Protein AF-A0A7V4ATC1-F1 (afdb_monomer)

Nearest PDB structures (foldseek):
  2qhv-assembly1_A  TM=9.419E-01  e=7.988E-22  Thermus thermophilus HB8
  6jom-assembly1_A  TM=8.139E-01  e=4.862E-09  Mesomycoplasma hyopneumoniae J
  1x2g-assembly2_B  TM=6.535E-01  e=4.048E-09  Escherichia coli
  2c7i-assembly4_D  TM=6.680E-01  e=7.925E-09  Thermoplasma acidophilum DSM 1728
  4tvy-assembly1_A  TM=6.573E-01  e=5.168E-09  Escherichia coli K-12

Mean predicted aligned error: 3.81 Å

Sequence (184 aa):
MFPADFVEIIRPGRLSYPDGLTLQEELVRGVQSGLRPEALVLLEHDPVITLGRGWRPEHLLCDTGELAARGIELHESARGGDVTYHGPGQIVGYPVLDLNRRGRDLHAYIRMLEETLIQTVQALGIKAIRRSGMTGVWVPADGKGPSRKIAAIGVRVQRWVTSHGFALNLDVDLETFRLIVPCG

Foldseek 3Di:
DQDDDDAAEAEPEEDEPVVQVVVQVVQLVCVVVVNDGWYKYKYAYAKEKEAEPPEDPVFQQDDPVVCVVVVYYYYYDPWDFGIDITHPQKIWIWGFDQCVSVVLDPVVVQVVLQVVVQVVVVVVVQHWDDDPPDRAIWRDADPVGHIDGQKHFIWDADPRTITGTMIGHGPDDCVVSVSGDGDD

Secondary structure (DSSP, 8-state):
-------EEEEEEEE-HHHHHHHHHHHHHHHHTTSS--EEEEEEESSEEEE-TT--GGGB-S-HHHHHHTT-EEEE-SSSSSEEEE-TTEEEEEEE-BGGGGTT-HHHHHHHHHHHHHHHHHHTT---EEETTEEEEEEPPBTTBS-EEEEEEEEEEETTEEEEEEEEESS--GGGGGGB----

pLDDT: mean 93.6, std 7.69, range [50.97, 98.62]

Solvent-accessible surface area (backbone atoms only — not comparable to full-atom values): 10058 Å² total; per-residue (Å²): 130,86,80,91,66,87,58,48,80,44,70,84,46,71,36,52,64,69,58,52,48,51,54,47,54,53,50,40,53,27,38,77,70,67,78,38,75,33,33,35,37,43,32,28,30,51,43,29,39,36,35,15,72,62,45,56,76,89,31,51,70,61,56,73,66,61,31,53,77,70,64,33,46,79,43,83,37,86,24,42,48,30,43,50,79,45,23,60,47,25,49,33,35,33,49,31,41,63,29,74,86,58,78,66,44,68,66,61,49,53,52,48,53,39,49,54,51,34,53,54,40,39,76,73,74,38,73,51,43,76,49,90,99,39,79,33,30,25,32,66,60,53,102,89,43,72,64,44,79,42,26,49,53,31,45,31,72,56,98,47,30,29,35,52,31,38,39,3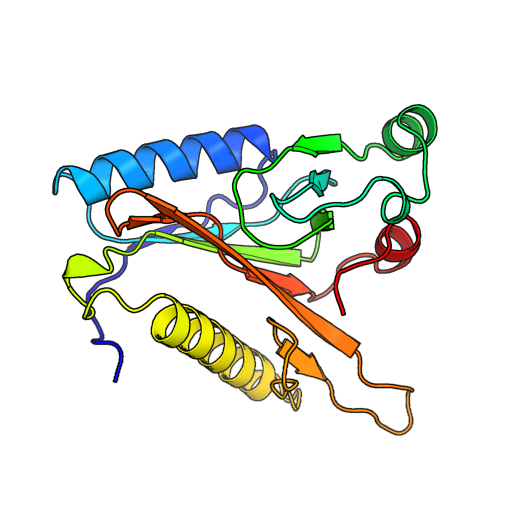8,61,76,65,42,74,65,72,64,56,70,43,39,55,56,73,120

Radius of gyration: 16.21 Å; Cα contacts (8 Å, |Δi|>4): 368; chains: 1; bounding box: 41×34×44 Å

Structure (mmCIF, N/CA/C/O backbone):
data_AF-A0A7V4ATC1-F1
#
_entry.id   AF-A0A7V4ATC1-F1
#
loop_
_atom_site.group_PDB
_atom_site.id
_atom_site.type_symbol
_atom_site.label_atom_id
_atom_site.label_alt_id
_atom_site.label_comp_id
_atom_site.label_asym_id
_atom_site.label_entity_id
_atom_site.label_seq_id
_atom_site.pdbx_PDB_ins_code
_atom_site.Cartn_x
_atom_site.Cartn_y
_atom_site.Cartn_z
_atom_site.occupancy
_atom_site.B_iso_or_equiv
_atom_site.auth_seq_id
_atom_site.auth_comp_id
_atom_site.auth_asym_id
_atom_site.auth_atom_id
_atom_site.pdbx_PDB_model_num
ATOM 1 N N . MET A 1 1 ? -16.417 -13.119 9.276 1.00 50.97 1 MET A N 1
ATOM 2 C CA . MET A 1 1 ? -16.857 -11.971 8.456 1.00 50.97 1 MET A CA 1
ATOM 3 C C . MET A 1 1 ? -16.272 -10.719 9.090 1.00 50.97 1 MET A C 1
ATOM 5 O O . MET A 1 1 ? -16.427 -10.564 10.294 1.00 50.97 1 MET A O 1
ATOM 9 N N . PHE A 1 2 ? -15.519 -9.908 8.341 1.00 56.91 2 PHE A N 1
ATOM 10 C CA . PHE A 1 2 ? -15.034 -8.608 8.824 1.00 56.91 2 PHE A CA 1
ATOM 11 C C . PHE A 1 2 ? -16.265 -7.685 8.943 1.00 56.91 2 PHE A C 1
ATOM 13 O O . PHE A 1 2 ? -16.994 -7.581 7.955 1.00 56.91 2 PHE A O 1
ATOM 20 N N . PRO A 1 3 ? -16.578 -7.107 10.117 1.00 59.47 3 PRO A N 1
ATOM 21 C CA . PRO A 1 3 ? -17.807 -6.336 10.297 1.00 59.47 3 PRO A CA 1
ATOM 22 C C . PRO A 1 3 ? -17.807 -5.078 9.418 1.00 59.47 3 PRO A C 1
ATOM 24 O O . PRO A 1 3 ? -16.786 -4.393 9.304 1.00 59.47 3 PRO A O 1
ATOM 27 N N . ALA A 1 4 ? -18.955 -4.803 8.791 1.00 58.19 4 ALA A N 1
ATOM 28 C CA . ALA A 1 4 ? -19.193 -3.605 7.994 1.00 58.19 4 ALA A CA 1
ATOM 29 C C . ALA A 1 4 ? -19.492 -2.429 8.933 1.00 58.19 4 ALA A C 1
ATOM 31 O O . ALA A 1 4 ? -20.642 -2.165 9.274 1.00 58.19 4 ALA A O 1
ATOM 32 N N . ASP A 1 5 ? -18.431 -1.767 9.379 1.00 71.38 5 ASP A N 1
ATOM 33 C CA . ASP A 1 5 ? -18.513 -0.512 10.119 1.00 71.38 5 ASP A CA 1
ATOM 34 C C . ASP A 1 5 ? -18.446 0.674 9.144 1.00 71.38 5 ASP A C 1
ATOM 36 O O . ASP A 1 5 ? -17.937 0.549 8.028 1.00 71.38 5 ASP A O 1
ATOM 40 N N . PHE A 1 6 ? -18.962 1.835 9.555 1.00 77.25 6 PHE A N 1
ATOM 41 C CA . PHE A 1 6 ? -18.799 3.072 8.792 1.00 77.25 6 PHE A CA 1
ATOM 42 C C . PHE A 1 6 ? -17.308 3.411 8.652 1.00 77.25 6 PHE A C 1
ATOM 44 O O . PHE A 1 6 ? -16.605 3.541 9.654 1.00 77.25 6 PHE A O 1
ATOM 51 N N . VAL A 1 7 ? -16.850 3.577 7.410 1.00 89.44 7 VAL A N 1
ATOM 52 C CA . VAL A 1 7 ? -15.486 3.988 7.062 1.00 89.44 7 VAL A CA 1
ATOM 53 C C . VAL A 1 7 ? -15.580 5.231 6.184 1.00 89.44 7 VAL A C 1
ATOM 55 O O . VAL A 1 7 ? -16.251 5.220 5.151 1.00 89.44 7 VAL A O 1
ATOM 58 N N . GLU A 1 8 ? -14.910 6.304 6.590 1.00 95.38 8 GLU A N 1
ATOM 59 C CA . GLU A 1 8 ? -14.814 7.531 5.804 1.00 95.38 8 GLU A CA 1
ATOM 60 C C . GLU A 1 8 ? -13.962 7.293 4.548 1.00 95.38 8 GLU A C 1
ATOM 62 O O . GLU A 1 8 ? -12.876 6.723 4.627 1.00 95.38 8 GLU A O 1
ATOM 67 N N . ILE A 1 9 ? -14.424 7.737 3.377 1.00 97.06 9 ILE A N 1
ATOM 68 C CA . ILE A 1 9 ? -13.647 7.636 2.134 1.00 97.06 9 ILE A CA 1
ATOM 69 C C . ILE A 1 9 ? -12.983 8.983 1.853 1.00 97.06 9 ILE A C 1
ATOM 71 O O . ILE A 1 9 ? -13.670 9.973 1.614 1.00 97.06 9 ILE A O 1
ATOM 75 N N . ILE A 1 10 ? -11.650 8.999 1.805 1.00 98.06 10 ILE A N 1
ATOM 76 C CA . ILE A 1 10 ? -10.844 10.200 1.551 1.00 98.06 10 ILE A CA 1
ATOM 77 C C . ILE A 1 10 ? -10.139 10.049 0.201 1.00 98.06 10 ILE A C 1
ATOM 79 O O . ILE A 1 10 ? -9.512 9.025 -0.066 1.00 98.06 10 ILE A O 1
ATOM 83 N N . ARG A 1 11 ? -10.242 11.063 -0.666 1.00 98.12 11 ARG A N 1
ATOM 84 C CA . ARG A 1 11 ? -9.689 11.044 -2.032 1.00 98.12 11 ARG A CA 1
ATOM 85 C C . ARG A 1 11 ? -8.896 12.322 -2.317 1.00 98.12 11 ARG A C 1
ATOM 87 O O . ARG A 1 11 ? -9.438 13.229 -2.944 1.00 98.12 11 ARG A O 1
ATOM 94 N N . PRO A 1 12 ? -7.642 12.429 -1.851 1.00 97.62 12 PRO A N 1
ATOM 95 C CA . PRO A 1 12 ? -6.847 13.643 -2.028 1.00 97.62 12 PRO A CA 1
ATOM 96 C C . PRO A 1 12 ? -6.318 13.819 -3.463 1.00 97.62 12 PRO A C 1
ATOM 98 O O . PRO A 1 12 ? -5.735 14.851 -3.771 1.00 97.62 12 PRO A O 1
ATOM 101 N N . GLY A 1 13 ? -6.517 12.836 -4.348 1.00 98.06 13 GLY A N 1
ATOM 102 C CA . GLY A 1 13 ? -5.954 12.845 -5.696 1.00 98.06 13 GLY A CA 1
ATOM 103 C C . GLY A 1 13 ? -4.526 12.312 -5.684 1.00 98.06 13 GLY A C 1
ATOM 104 O O . GLY A 1 13 ? -4.291 11.215 -5.178 1.00 98.06 13 GLY A O 1
ATOM 105 N N . ARG A 1 14 ? -3.586 13.073 -6.247 1.00 98.12 14 ARG A N 1
ATOM 106 C CA . ARG A 1 14 ? -2.164 12.717 -6.283 1.00 98.12 14 ARG A CA 1
ATOM 107 C C . ARG A 1 14 ? -1.402 13.443 -5.181 1.00 98.12 14 ARG A C 1
ATOM 109 O O . ARG A 1 14 ? -1.587 14.644 -5.018 1.00 98.12 14 ARG A O 1
ATOM 116 N N . LEU A 1 15 ? -0.552 12.718 -4.461 1.00 98.31 15 LEU A N 1
ATOM 117 C CA . LEU A 1 15 ? 0.300 13.261 -3.403 1.00 98.31 15 LEU A CA 1
ATOM 118 C C . LEU A 1 15 ? 1.742 12.778 -3.547 1.00 98.31 15 LEU A C 1
ATOM 120 O O . LEU A 1 15 ? 1.983 11.643 -3.968 1.00 98.31 15 LEU A O 1
ATOM 124 N N . SER A 1 16 ? 2.686 13.575 -3.051 1.00 98.38 16 SER A N 1
ATOM 125 C CA . SER A 1 16 ? 4.027 13.072 -2.766 1.00 98.38 16 SER A CA 1
ATOM 126 C C . SER A 1 16 ? 3.950 11.919 -1.752 1.00 98.38 16 SER A C 1
ATOM 128 O O . SER A 1 16 ? 2.994 11.802 -0.967 1.00 98.38 16 SER A O 1
ATOM 130 N N . TYR A 1 17 ? 4.942 11.028 -1.752 1.00 98.25 17 TYR A N 1
ATOM 131 C CA . TYR A 1 17 ? 4.977 9.945 -0.766 1.00 98.25 17 TYR A CA 1
ATOM 132 C C . TYR A 1 17 ? 5.048 10.464 0.689 1.00 98.25 17 TYR A C 1
ATOM 134 O O . TYR A 1 17 ? 4.271 9.975 1.518 1.00 98.25 17 TYR A O 1
ATOM 142 N N . PRO A 1 18 ? 5.865 11.489 1.020 1.00 98.19 18 PRO A N 1
ATOM 143 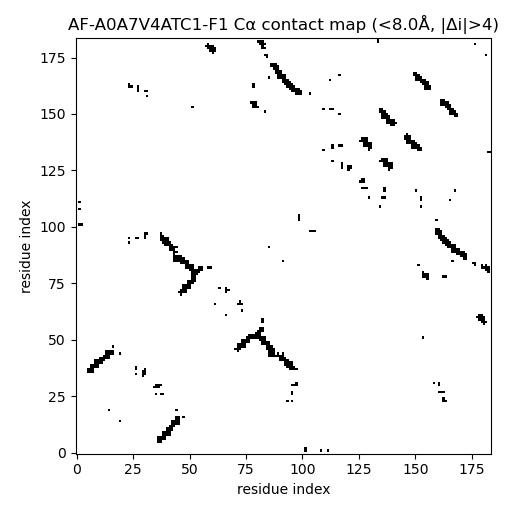C CA . PRO A 1 18 ? 5.886 12.094 2.357 1.00 98.19 18 PRO A CA 1
ATOM 144 C C . PRO A 1 18 ? 4.549 12.699 2.812 1.00 98.19 18 PRO A C 1
ATOM 146 O O . PRO A 1 18 ? 4.155 12.512 3.967 1.00 98.19 18 PRO A O 1
ATOM 149 N N . ASP A 1 19 ? 3.810 13.369 1.924 1.00 98.44 19 ASP A N 1
ATOM 150 C CA . ASP A 1 19 ? 2.497 13.932 2.275 1.00 98.44 19 ASP A CA 1
ATOM 151 C C . ASP A 1 19 ? 1.482 12.820 2.562 1.00 98.44 19 ASP A C 1
ATOM 153 O O . ASP A 1 19 ? 0.707 12.892 3.520 1.00 98.44 19 ASP A O 1
ATOM 157 N N . GLY A 1 20 ? 1.529 11.731 1.786 1.00 98.06 20 GLY A N 1
ATOM 158 C CA . GLY A 1 20 ? 0.721 10.542 2.051 1.00 98.06 20 GLY A CA 1
ATOM 159 C C . GLY A 1 20 ? 1.075 9.844 3.367 1.00 98.06 20 GLY A C 1
ATOM 160 O O . GLY A 1 20 ? 0.186 9.297 4.023 1.00 98.06 20 GLY A O 1
ATOM 161 N N . LEU A 1 21 ? 2.345 9.856 3.787 1.00 97.62 21 LEU A N 1
ATOM 162 C CA . LEU A 1 21 ? 2.744 9.370 5.113 1.00 97.62 21 LEU A CA 1
ATOM 163 C C . LEU A 1 21 ? 2.193 10.267 6.223 1.00 97.62 21 LEU A C 1
ATOM 165 O O . LEU A 1 21 ? 1.595 9.755 7.168 1.00 97.62 21 LEU A O 1
ATOM 169 N N . THR A 1 22 ? 2.319 11.585 6.077 1.00 98.31 22 THR A N 1
ATOM 170 C CA . THR A 1 22 ? 1.803 12.561 7.049 1.00 98.31 22 THR A CA 1
ATOM 171 C C . THR A 1 22 ? 0.297 12.387 7.254 1.00 98.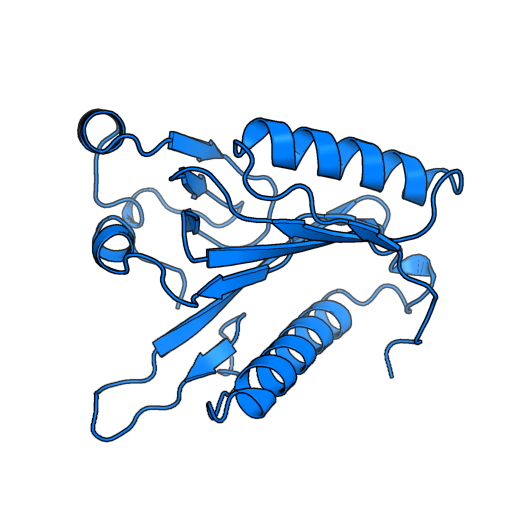31 22 THR A C 1
ATOM 173 O O . THR A 1 22 ? -0.163 12.238 8.388 1.00 98.31 22 THR A O 1
ATOM 176 N N . LEU A 1 23 ? -0.466 12.279 6.160 1.00 98.25 23 LEU A N 1
ATOM 177 C CA . LEU A 1 23 ? -1.907 12.022 6.204 1.00 98.25 23 LEU A CA 1
ATOM 178 C C . LEU A 1 23 ? -2.242 10.722 6.955 1.00 98.25 23 LEU A C 1
ATOM 180 O O . LEU A 1 23 ? -3.157 10.690 7.782 1.00 98.25 23 LEU A O 1
ATOM 184 N N . GLN A 1 24 ? -1.500 9.642 6.695 1.00 97.94 24 GLN A N 1
ATOM 185 C CA . GLN A 1 24 ? -1.697 8.375 7.400 1.00 97.94 24 GLN A CA 1
ATOM 186 C C . GLN A 1 24 ? -1.401 8.496 8.893 1.00 97.94 24 GLN A C 1
ATOM 188 O O . GLN A 1 24 ? -2.155 7.964 9.704 1.00 97.94 24 GLN A O 1
ATOM 193 N N . GLU A 1 25 ? -0.332 9.187 9.281 1.00 97.75 25 GLU A N 1
ATOM 194 C CA . GLU A 1 25 ? 0.027 9.363 10.688 1.00 97.75 25 GLU A CA 1
ATOM 195 C C . GLU A 1 25 ? -1.013 10.171 11.464 1.00 97.75 25 GLU A C 1
ATOM 197 O O . GLU A 1 25 ? -1.299 9.855 12.622 1.00 97.75 25 GLU A O 1
ATOM 202 N N . GLU A 1 26 ? -1.589 11.201 10.846 1.00 98.12 26 GLU A N 1
ATOM 203 C CA . GLU A 1 26 ? -2.691 11.971 11.421 1.00 98.12 26 GLU A CA 1
ATOM 204 C C . GLU A 1 26 ? -3.947 11.116 11.599 1.00 98.12 26 GLU A C 1
ATOM 206 O O . GLU A 1 26 ? -4.546 11.110 12.678 1.00 98.12 26 GLU A O 1
ATOM 211 N N . LEU A 1 27 ? -4.320 10.351 10.568 1.00 98.06 27 LEU A N 1
ATOM 212 C CA . LEU A 1 27 ? -5.462 9.438 10.613 1.00 98.06 27 LEU A CA 1
ATOM 213 C C . LEU A 1 27 ? -5.282 8.371 11.693 1.00 98.06 27 LEU A C 1
ATOM 215 O O . LEU A 1 27 ? -6.172 8.172 12.516 1.00 98.06 27 LEU A O 1
ATOM 219 N N . VAL A 1 28 ? -4.113 7.727 11.741 1.00 98.31 28 VAL A N 1
ATOM 220 C CA . VAL A 1 28 ? -3.790 6.705 12.743 1.00 98.31 28 VAL A CA 1
ATOM 221 C C . VAL A 1 28 ? -3.893 7.286 14.151 1.00 98.31 28 VAL A C 1
ATOM 223 O O . VAL A 1 28 ? -4.519 6.670 15.011 1.00 98.31 28 VAL A O 1
ATOM 226 N N . ARG A 1 29 ? -3.333 8.479 14.400 1.00 98.25 29 ARG A N 1
ATOM 227 C CA . ARG A 1 29 ? -3.438 9.160 15.704 1.00 98.25 29 ARG A CA 1
ATOM 228 C C . ARG A 1 29 ? -4.890 9.477 16.071 1.00 98.25 29 ARG A C 1
ATOM 230 O O . ARG A 1 29 ? -5.297 9.257 17.214 1.00 98.25 29 ARG A O 1
ATOM 237 N N . GLY A 1 30 ? -5.678 9.958 15.113 1.00 97.75 30 GLY A N 1
ATOM 238 C CA . GLY A 1 30 ? -7.100 10.247 15.299 1.00 97.75 30 GLY A CA 1
ATOM 239 C C . GLY A 1 30 ? -7.923 9.006 15.650 1.00 97.75 30 GLY A C 1
ATOM 240 O O . GLY A 1 30 ? -8.681 9.027 16.617 1.00 97.75 30 GLY A O 1
ATOM 241 N N . VAL A 1 31 ? -7.724 7.907 14.917 1.00 96.88 31 VAL A N 1
ATOM 242 C CA . VAL A 1 31 ? -8.414 6.631 15.165 1.00 96.88 31 VAL A CA 1
ATOM 243 C C . VAL A 1 31 ? -7.981 6.031 16.504 1.00 96.88 31 VAL A C 1
ATOM 245 O O . VAL A 1 31 ? -8.827 5.644 17.304 1.00 96.88 31 VAL A O 1
ATOM 248 N N . GLN A 1 32 ? -6.678 6.022 16.812 1.00 96.94 32 GLN A N 1
ATOM 249 C CA . GLN A 1 32 ? -6.156 5.500 18.085 1.00 96.94 32 GLN A CA 1
ATOM 250 C C . GLN A 1 32 ? -6.681 6.252 19.317 1.00 96.94 32 GLN A C 1
ATOM 252 O O . GLN A 1 32 ? -6.767 5.665 20.394 1.00 96.94 32 GLN A O 1
ATOM 257 N N . SER A 1 33 ? -6.987 7.544 19.180 1.00 96.62 33 SER A N 1
ATOM 258 C CA . SER A 1 33 ? -7.531 8.375 20.263 1.00 96.62 33 SER A CA 1
ATOM 259 C C . SER A 1 33 ? -9.061 8.380 20.319 1.00 96.62 33 SER A C 1
ATOM 261 O O . SER A 1 33 ? -9.626 8.958 21.244 1.00 96.62 33 SER A O 1
ATOM 263 N N . GLY A 1 34 ? -9.739 7.756 19.349 1.00 94.06 34 GLY A N 1
ATOM 264 C CA . GLY A 1 34 ? -11.196 7.805 19.222 1.00 94.06 34 GLY A CA 1
ATOM 265 C C . GLY A 1 34 ? -11.743 9.177 18.808 1.00 94.06 34 GLY A C 1
ATOM 266 O O . GLY A 1 34 ? -12.946 9.399 18.892 1.00 94.06 34 GLY A O 1
ATOM 267 N N . LEU A 1 35 ? -10.879 10.099 18.369 1.00 94.88 35 LEU A N 1
ATOM 268 C CA . LEU A 1 35 ? -11.256 11.456 17.951 1.00 94.88 35 LEU A CA 1
ATOM 269 C C . LEU A 1 35 ? -11.640 11.542 16.469 1.00 94.88 35 LEU A C 1
ATOM 271 O O . LEU A 1 35 ? -12.151 12.569 16.025 1.00 94.88 35 LEU A O 1
ATOM 275 N N . ARG A 1 36 ? -11.376 10.486 15.692 1.00 93.69 36 ARG A N 1
ATOM 276 C CA . ARG A 1 36 ? -11.711 10.376 14.266 1.00 93.69 36 ARG A CA 1
ATOM 277 C C . ARG A 1 36 ? -12.321 9.001 13.968 1.00 93.69 36 ARG A C 1
ATOM 279 O O . ARG A 1 36 ? -11.935 8.027 14.620 1.00 93.69 36 ARG A O 1
ATOM 286 N N . PRO A 1 37 ? -13.237 8.902 12.987 1.00 94.56 37 PRO A N 1
ATOM 287 C CA . PRO A 1 37 ? -13.675 7.613 12.469 1.00 94.56 37 PRO A CA 1
ATOM 288 C C . PRO A 1 37 ? -12.539 6.909 11.714 1.00 94.56 37 PRO A C 1
ATOM 290 O O . PRO A 1 37 ? -11.535 7.517 11.341 1.00 94.56 37 PRO A O 1
ATOM 293 N N . GLU A 1 38 ? -12.721 5.612 11.477 1.00 96.31 38 GLU A N 1
ATOM 294 C CA . GLU A 1 38 ? -11.877 4.833 10.571 1.00 96.31 38 GLU A CA 1
ATOM 295 C C . GLU A 1 38 ? -12.010 5.354 9.140 1.00 96.31 38 GLU A C 1
ATOM 297 O O . GLU A 1 38 ? -13.074 5.844 8.753 1.00 96.31 38 GLU A O 1
ATOM 302 N N . ALA A 1 39 ? -10.952 5.220 8.341 1.00 97.56 39 ALA A N 1
ATOM 303 C CA . ALA A 1 39 ? -10.923 5.776 6.992 1.00 97.56 39 ALA A CA 1
ATOM 304 C C . ALA A 1 39 ? -10.306 4.823 5.966 1.00 97.56 39 ALA A C 1
ATOM 306 O O . ALA A 1 39 ? -9.435 4.014 6.279 1.00 97.56 39 ALA A O 1
ATOM 307 N N . LEU A 1 40 ? -10.726 4.966 4.714 1.00 98.06 40 LEU A N 1
ATOM 308 C CA . LEU A 1 40 ? -10.062 4.443 3.533 1.00 98.06 40 LEU A CA 1
ATOM 309 C C . LEU A 1 40 ? -9.607 5.633 2.692 1.00 98.06 40 LEU A C 1
ATOM 311 O O . LEU A 1 40 ? -10.423 6.328 2.085 1.00 98.06 40 LEU A O 1
ATOM 315 N N . VAL A 1 41 ? -8.296 5.845 2.638 1.00 98.56 41 VAL A N 1
ATOM 316 C CA . VAL A 1 41 ? -7.703 6.812 1.712 1.00 98.56 41 VAL A CA 1
ATOM 317 C C . VAL A 1 41 ? -7.472 6.128 0.370 1.00 98.56 41 VAL A C 1
ATOM 319 O O . VAL A 1 41 ? -6.920 5.032 0.341 1.00 98.56 41 VAL A O 1
ATOM 322 N N . LEU A 1 42 ? -7.876 6.765 -0.726 1.00 98.56 42 LEU A N 1
ATOM 323 C CA . LEU A 1 42 ? -7.586 6.339 -2.097 1.00 98.56 42 LEU A CA 1
ATOM 324 C C . LEU A 1 42 ? -6.882 7.478 -2.829 1.00 98.56 42 LEU A C 1
ATOM 326 O O . LEU A 1 42 ? -7.447 8.565 -2.959 1.00 98.56 42 LEU A O 1
ATOM 330 N N . LEU A 1 43 ? -5.662 7.232 -3.292 1.00 98.62 43 LEU A N 1
ATOM 331 C CA . LEU A 1 43 ? -4.807 8.241 -3.913 1.00 98.62 43 LEU A CA 1
ATOM 332 C C . LEU A 1 43 ? -3.898 7.640 -4.985 1.00 98.62 43 LEU A C 1
ATOM 334 O O . LEU A 1 43 ? -3.805 6.423 -5.132 1.00 98.62 43 LEU A O 1
ATOM 338 N N . GLU A 1 44 ? -3.194 8.513 -5.689 1.00 98.50 44 GLU A N 1
ATOM 339 C CA . GLU A 1 44 ? -2.007 8.182 -6.476 1.00 98.50 44 GLU A CA 1
ATOM 340 C C . GLU A 1 44 ? -0.778 8.826 -5.833 1.00 98.50 44 GLU A C 1
ATOM 342 O O . GLU A 1 44 ? -0.886 9.862 -5.169 1.00 98.50 44 GLU A O 1
ATOM 347 N N . HIS A 1 45 ? 0.396 8.247 -6.070 1.00 98.38 45 HIS A N 1
ATOM 348 C CA . HIS A 1 45 ? 1.659 8.876 -5.705 1.00 98.38 45 HIS A CA 1
ATOM 349 C C . HIS A 1 45 ? 2.387 9.438 -6.920 1.00 98.38 45 HIS A C 1
ATOM 351 O O . HIS A 1 45 ? 2.256 8.915 -8.030 1.00 98.38 45 HIS A O 1
ATOM 357 N N . ASP A 1 46 ? 3.177 10.488 -6.696 1.00 97.88 46 ASP A N 1
ATOM 358 C CA . ASP A 1 46 ? 4.298 10.796 -7.584 1.00 97.88 46 ASP A CA 1
ATOM 359 C C . ASP A 1 46 ? 5.251 9.582 -7.664 1.00 97.88 46 ASP A C 1
ATOM 361 O O . ASP A 1 46 ? 5.259 8.760 -6.741 1.00 97.88 46 ASP A O 1
ATOM 365 N N . PRO A 1 47 ? 6.028 9.415 -8.754 1.00 97.44 47 PRO A N 1
ATOM 366 C CA . PRO A 1 47 ? 6.891 8.250 -8.928 1.00 97.44 47 PRO A CA 1
ATOM 367 C C . PRO A 1 47 ? 7.832 8.021 -7.737 1.00 97.44 47 PRO A C 1
ATOM 369 O O . PRO A 1 47 ? 8.686 8.849 -7.424 1.00 97.44 47 PRO A O 1
ATOM 372 N N . VAL A 1 48 ? 7.697 6.867 -7.085 1.00 97.25 48 VAL A N 1
ATOM 373 C CA . VAL A 1 48 ? 8.466 6.521 -5.889 1.00 97.25 48 VAL A CA 1
ATOM 374 C C . VAL A 1 48 ? 8.708 5.018 -5.794 1.00 97.25 48 VAL A C 1
ATOM 376 O O . VAL A 1 48 ? 7.814 4.200 -6.017 1.00 97.25 48 VAL A O 1
ATOM 379 N N . ILE A 1 49 ? 9.917 4.639 -5.400 1.00 96.50 49 ILE A N 1
ATOM 380 C CA . ILE A 1 49 ? 10.244 3.298 -4.924 1.00 96.50 49 ILE A CA 1
ATOM 381 C C . ILE A 1 49 ? 10.263 3.323 -3.399 1.00 96.50 49 ILE A C 1
ATOM 383 O O . ILE A 1 49 ? 10.909 4.168 -2.779 1.00 96.50 49 ILE A O 1
ATOM 387 N N . THR A 1 50 ? 9.563 2.372 -2.781 1.00 96.44 50 THR A N 1
ATOM 388 C CA . THR A 1 50 ? 9.537 2.229 -1.323 1.00 96.44 50 THR A CA 1
ATOM 389 C C . THR A 1 50 ? 10.162 0.916 -0.881 1.00 96.44 50 THR A C 1
ATOM 391 O O . THR A 1 50 ? 9.835 -0.149 -1.413 1.00 96.44 50 THR A O 1
ATOM 394 N N . LEU A 1 51 ? 11.023 0.981 0.131 1.00 95.94 51 LEU A N 1
ATOM 395 C CA . LEU A 1 51 ? 11.725 -0.157 0.722 1.00 95.94 51 LEU A CA 1
ATOM 396 C C . LEU A 1 51 ? 11.008 -0.574 2.012 1.00 95.94 51 LEU A C 1
ATOM 398 O O . LEU A 1 51 ? 11.102 0.108 3.029 1.00 95.94 51 LEU A O 1
ATOM 402 N N . GLY A 1 52 ? 10.217 -1.650 1.970 1.00 94.88 52 GLY A N 1
ATOM 403 C CA . GLY A 1 52 ? 9.525 -2.177 3.154 1.00 94.88 52 GLY A CA 1
ATOM 404 C C . GLY A 1 52 ? 10.473 -2.899 4.115 1.00 94.88 52 GLY A C 1
ATOM 405 O O . GLY A 1 52 ? 11.615 -3.175 3.782 1.00 94.88 52 GLY A O 1
ATOM 406 N N . ARG A 1 53 ? 10.008 -3.292 5.305 1.00 93.50 53 ARG A N 1
ATOM 407 C CA . ARG A 1 53 ? 10.861 -3.905 6.352 1.00 93.50 53 ARG A CA 1
ATOM 408 C C . ARG A 1 53 ? 11.604 -5.182 5.948 1.00 93.50 53 ARG A C 1
ATOM 410 O O . ARG A 1 53 ? 12.566 -5.545 6.614 1.00 93.50 53 ARG A O 1
ATOM 417 N N . GLY A 1 54 ? 11.109 -5.907 4.949 1.00 90.81 54 GLY A N 1
ATOM 418 C CA . GLY A 1 54 ? 11.717 -7.142 4.454 1.00 90.81 54 GLY A CA 1
ATOM 419 C C . GLY A 1 54 ? 12.632 -6.937 3.251 1.00 90.81 54 GLY A C 1
ATOM 420 O O . GLY A 1 54 ? 12.980 -7.932 2.618 1.00 90.81 54 GLY A O 1
ATOM 421 N N . TRP A 1 55 ? 12.947 -5.686 2.893 1.00 92.94 55 TRP A N 1
ATOM 422 C CA . TRP A 1 55 ? 13.709 -5.385 1.689 1.00 92.94 55 TRP A CA 1
ATOM 423 C C . TRP A 1 55 ? 15.139 -5.923 1.729 1.00 92.94 55 TRP A C 1
ATOM 425 O O . TRP A 1 55 ? 15.725 -6.100 2.801 1.00 92.94 55 TRP A O 1
ATOM 435 N N . ARG A 1 56 ? 15.693 -6.186 0.543 1.00 90.75 56 ARG A N 1
ATOM 436 C CA . ARG A 1 56 ? 17.074 -6.647 0.359 1.00 90.75 56 ARG A CA 1
ATOM 437 C C . ARG A 1 56 ? 17.808 -5.766 -0.653 1.00 90.75 56 ARG A C 1
ATOM 439 O O . ARG A 1 56 ? 17.192 -5.406 -1.657 1.00 90.75 56 ARG A O 1
ATOM 446 N N . PRO A 1 57 ? 19.103 -5.462 -0.449 1.00 90.94 57 PRO A N 1
ATOM 447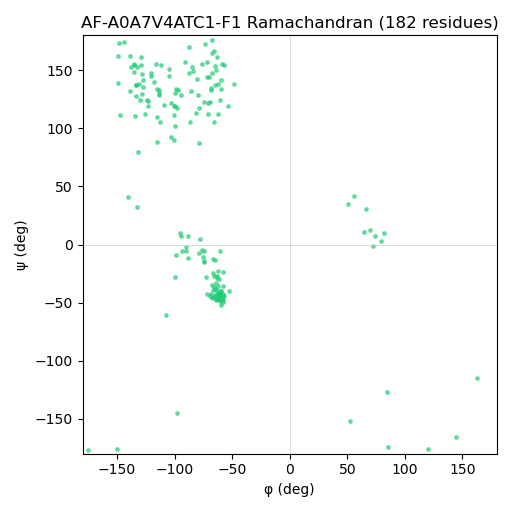 C CA . PRO A 1 57 ? 19.896 -4.681 -1.401 1.00 90.94 57 PRO A CA 1
ATOM 448 C C . PRO A 1 57 ? 19.852 -5.231 -2.826 1.00 90.94 57 PRO A C 1
ATOM 450 O O . PRO A 1 57 ? 19.698 -4.469 -3.772 1.00 90.94 57 PRO A O 1
ATOM 453 N N . GLU A 1 58 ? 19.887 -6.557 -2.975 1.00 92.50 58 GLU A N 1
ATOM 454 C CA . GLU A 1 58 ? 19.869 -7.234 -4.279 1.00 92.50 58 GLU A CA 1
ATOM 455 C C . GLU A 1 58 ? 18.563 -7.038 -5.069 1.00 92.50 58 GLU A C 1
ATOM 457 O O . GLU A 1 58 ? 18.500 -7.369 -6.252 1.00 92.50 58 GLU A O 1
ATOM 462 N N . HIS A 1 59 ? 17.503 -6.538 -4.429 1.00 92.06 59 HIS A N 1
ATOM 463 C CA . HIS A 1 59 ? 16.209 -6.312 -5.068 1.00 92.06 59 HIS A CA 1
ATOM 464 C C . HIS A 1 59 ? 16.036 -4.897 -5.617 1.00 92.06 59 HIS A C 1
ATOM 466 O O . HIS A 1 59 ? 15.035 -4.631 -6.282 1.00 92.06 59 HIS A O 1
ATOM 472 N N . LEU A 1 60 ? 16.993 -4.001 -5.378 1.00 92.94 60 LEU A N 1
ATOM 473 C CA . LEU A 1 60 ? 17.075 -2.714 -6.054 1.00 92.94 60 LEU A CA 1
ATOM 474 C C . LEU A 1 60 ? 18.132 -2.828 -7.159 1.00 92.94 60 LEU A C 1
ATOM 476 O O . LEU A 1 60 ? 19.315 -2.989 -6.880 1.00 92.94 60 LEU A O 1
ATOM 480 N N . LEU A 1 61 ? 17.697 -2.786 -8.419 1.00 91.25 61 LEU A N 1
ATOM 481 C CA . LEU A 1 61 ? 18.549 -3.051 -9.586 1.00 91.25 61 LEU A CA 1
ATOM 482 C C . LEU A 1 61 ? 19.140 -1.779 -10.208 1.00 91.25 61 LEU A C 1
ATOM 484 O O . LEU A 1 61 ? 19.745 -1.842 -11.274 1.00 91.25 61 LEU A O 1
ATOM 488 N N . CYS A 1 62 ? 18.951 -0.635 -9.558 1.00 88.00 62 CYS A N 1
ATOM 489 C CA . CYS A 1 62 ? 19.385 0.677 -10.019 1.00 88.00 62 CYS A CA 1
ATOM 490 C C . CYS A 1 62 ? 20.040 1.461 -8.879 1.00 88.00 62 CYS A C 1
ATOM 492 O O . CYS A 1 62 ? 19.734 1.247 -7.703 1.00 88.00 62 CYS A O 1
ATOM 494 N N . ASP A 1 63 ? 20.907 2.407 -9.228 1.00 89.62 63 ASP A N 1
ATOM 495 C CA . ASP A 1 63 ? 21.471 3.342 -8.259 1.00 89.62 63 ASP A CA 1
ATOM 496 C C . ASP A 1 63 ? 20.590 4.592 -8.072 1.00 89.62 63 ASP A C 1
ATOM 498 O O . ASP A 1 63 ? 19.622 4.841 -8.796 1.00 89.62 63 ASP A O 1
ATOM 502 N N . THR A 1 64 ? 20.915 5.391 -7.057 1.00 87.00 64 THR A N 1
ATOM 503 C CA . THR A 1 64 ? 20.174 6.617 -6.732 1.00 87.00 64 THR A CA 1
ATOM 504 C C . THR A 1 64 ? 20.301 7.700 -7.806 1.00 87.00 64 THR A C 1
ATOM 506 O O . THR A 1 64 ? 19.407 8.539 -7.919 1.00 87.00 64 THR A O 1
ATOM 509 N N . GLY A 1 65 ? 21.369 7.688 -8.609 1.00 90.12 65 GLY A N 1
ATOM 510 C CA . GLY A 1 65 ? 21.563 8.623 -9.715 1.00 90.12 65 GLY A CA 1
ATOM 511 C C . GLY A 1 65 ? 20.623 8.329 -10.883 1.00 90.12 65 GLY A C 1
ATOM 512 O O . GLY A 1 65 ? 20.004 9.247 -11.421 1.00 90.12 65 GLY A O 1
ATOM 513 N N . GLU A 1 66 ? 20.453 7.052 -11.229 1.00 90.31 66 GLU A N 1
ATOM 514 C CA . GLU A 1 66 ? 19.494 6.609 -12.242 1.00 90.31 66 GLU A CA 1
ATOM 515 C C . GLU A 1 66 ? 18.051 6.937 -11.836 1.00 90.31 66 GLU A C 1
ATOM 517 O O . GLU A 1 66 ? 17.274 7.434 -12.655 1.00 90.31 66 GLU A O 1
ATOM 522 N N . LEU A 1 67 ? 17.698 6.718 -10.566 1.00 92.31 67 LEU A N 1
ATOM 523 C CA . LEU A 1 67 ? 16.377 7.073 -10.041 1.00 92.31 67 LEU A CA 1
ATOM 524 C C . LEU A 1 67 ? 16.111 8.577 -10.129 1.00 92.31 67 LEU A C 1
ATOM 526 O O . LEU A 1 67 ? 15.068 8.985 -10.644 1.00 92.31 67 LEU A O 1
ATOM 530 N N . ALA A 1 68 ? 17.078 9.401 -9.720 1.00 91.56 68 ALA A N 1
ATOM 531 C CA . ALA A 1 68 ? 16.968 10.853 -9.807 1.00 91.56 68 ALA A CA 1
ATOM 532 C C . ALA A 1 68 ? 16.808 11.335 -11.260 1.00 91.56 68 ALA A C 1
ATOM 534 O O . ALA A 1 68 ? 15.963 12.187 -11.533 1.00 91.56 68 ALA A O 1
ATOM 535 N N . ALA A 1 69 ? 17.552 10.754 -12.208 1.00 93.56 69 ALA A N 1
ATOM 536 C CA . ALA A 1 69 ? 17.437 11.082 -13.632 1.00 93.56 69 ALA A CA 1
ATOM 537 C C . ALA A 1 69 ? 16.058 10.734 -14.224 1.00 93.56 69 ALA A C 1
ATOM 539 O O . ALA A 1 69 ? 15.614 11.373 -15.178 1.00 93.56 69 ALA A O 1
ATOM 540 N N . ARG A 1 70 ? 15.369 9.741 -13.649 1.00 92.31 70 ARG A N 1
ATOM 541 C CA . ARG A 1 70 ? 14.002 9.335 -14.015 1.00 92.31 70 ARG A CA 1
ATOM 542 C C . ARG A 1 70 ? 12.916 10.070 -13.217 1.00 92.31 70 ARG A C 1
ATOM 544 O O . ARG A 1 70 ? 11.737 9.825 -13.455 1.00 92.31 70 ARG A O 1
ATOM 551 N N . GLY A 1 71 ? 13.289 10.945 -12.280 1.00 94.62 71 GLY A N 1
ATOM 552 C CA . GLY A 1 71 ? 12.345 11.632 -11.394 1.00 94.62 71 GLY A CA 1
ATOM 553 C C . GLY A 1 71 ? 11.624 10.689 -10.426 1.00 94.62 71 GLY A C 1
ATOM 554 O O . GLY A 1 71 ? 10.470 10.936 -10.090 1.00 94.62 71 GLY A O 1
ATOM 555 N N . ILE A 1 72 ? 12.275 9.594 -10.024 1.00 96.19 72 ILE A N 1
ATOM 556 C CA . ILE A 1 72 ? 11.731 8.599 -9.096 1.00 96.19 72 ILE A CA 1
ATOM 557 C C . ILE A 1 72 ? 12.370 8.806 -7.724 1.00 96.19 72 ILE A C 1
ATOM 559 O O . ILE A 1 72 ? 13.589 8.713 -7.578 1.00 96.19 72 ILE A O 1
ATOM 563 N N . GLU A 1 73 ? 11.553 9.054 -6.705 1.00 96.56 73 GLU A N 1
ATOM 564 C CA . GLU A 1 73 ? 12.037 9.136 -5.327 1.00 96.56 73 GLU A CA 1
ATOM 565 C C . GLU A 1 73 ? 12.323 7.745 -4.741 1.00 96.56 73 GLU A C 1
ATOM 567 O O . GLU A 1 73 ? 11.719 6.748 -5.137 1.00 96.56 73 GLU A O 1
ATOM 572 N N . LEU A 1 74 ? 13.211 7.668 -3.748 1.00 96.19 74 LEU A N 1
ATOM 573 C CA . LEU A 1 74 ? 13.487 6.445 -2.995 1.00 96.19 74 LEU A CA 1
ATOM 574 C C . LEU A 1 74 ? 13.248 6.695 -1.507 1.00 96.19 74 LEU A C 1
ATOM 576 O O . LEU A 1 74 ? 13.871 7.579 -0.925 1.00 96.19 74 LEU A O 1
ATOM 580 N N . HIS A 1 75 ? 12.376 5.898 -0.886 1.00 96.50 75 HIS A N 1
ATOM 581 C CA . HIS A 1 75 ? 12.034 6.039 0.533 1.00 96.50 75 HIS A CA 1
ATOM 582 C C . HIS A 1 75 ? 12.049 4.706 1.271 1.00 96.50 75 HIS A C 1
ATOM 584 O O . HIS A 1 75 ? 11.484 3.711 0.813 1.00 96.50 75 HIS A O 1
ATOM 590 N N . GLU A 1 76 ? 12.605 4.693 2.479 1.00 95.38 76 GLU A N 1
ATOM 591 C CA . GLU A 1 76 ? 12.355 3.598 3.413 1.00 95.38 76 GLU A CA 1
ATOM 592 C C . GLU A 1 76 ? 10.929 3.673 3.965 1.00 95.38 76 GLU A C 1
ATOM 594 O O . GLU A 1 76 ? 10.358 4.743 4.184 1.00 95.38 76 GLU A O 1
ATOM 599 N N . SER A 1 77 ? 10.321 2.512 4.185 1.00 94.31 77 SER A N 1
ATOM 600 C CA . SER A 1 77 ? 8.938 2.399 4.618 1.00 94.31 77 SER A CA 1
ATOM 601 C C . SER A 1 77 ? 8.791 1.413 5.763 1.00 94.31 77 SER A C 1
ATOM 603 O O . SER A 1 77 ? 9.295 0.291 5.752 1.00 94.31 77 SER A O 1
ATOM 605 N N . ALA A 1 78 ? 7.992 1.800 6.752 1.00 92.62 78 ALA A N 1
ATOM 606 C CA . ALA A 1 78 ? 7.711 0.963 7.907 1.00 92.62 78 ALA A CA 1
ATOM 607 C C . ALA A 1 78 ? 6.681 -0.152 7.624 1.00 92.62 78 ALA A C 1
ATOM 609 O O . ALA A 1 78 ? 6.305 -0.859 8.569 1.00 92.62 78 ALA A O 1
ATOM 610 N N . ARG A 1 79 ? 6.217 -0.318 6.375 1.00 94.50 79 ARG A N 1
ATOM 611 C CA . ARG A 1 79 ? 5.307 -1.396 5.954 1.00 94.50 79 ARG A CA 1
ATOM 612 C C . ARG A 1 79 ? 5.993 -2.761 5.910 1.00 94.50 79 ARG A C 1
ATOM 614 O O . ARG A 1 79 ? 7.205 -2.862 5.740 1.00 94.50 79 ARG A O 1
ATOM 621 N N . GLY A 1 80 ? 5.201 -3.825 6.009 1.00 91.94 80 GLY A N 1
ATOM 622 C CA . GLY A 1 80 ? 5.655 -5.167 5.654 1.00 91.94 80 GLY A CA 1
ATOM 623 C C . GLY A 1 80 ? 5.969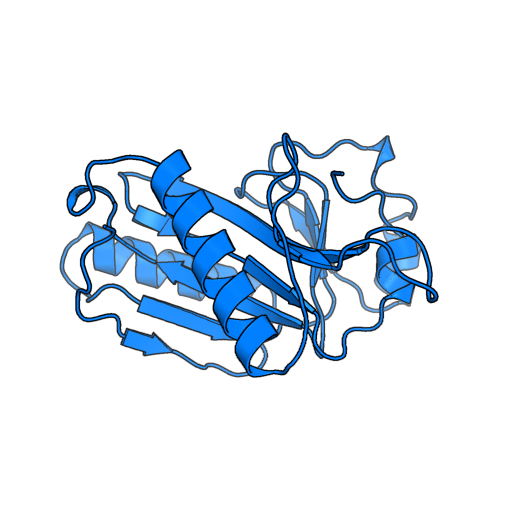 -5.314 4.158 1.00 91.94 80 GLY A C 1
ATOM 624 O O . GLY A 1 80 ? 5.582 -4.485 3.328 1.00 91.94 80 GLY A O 1
ATOM 625 N N . GLY A 1 81 ? 6.642 -6.410 3.817 1.00 90.12 81 GLY A N 1
ATOM 626 C CA . GLY A 1 81 ? 7.071 -6.701 2.452 1.00 90.12 81 GLY A CA 1
ATOM 627 C C . GLY A 1 81 ? 8.410 -6.060 2.093 1.00 90.12 81 GLY A C 1
ATOM 628 O O . GLY A 1 81 ? 9.092 -5.482 2.934 1.00 90.12 81 GLY A O 1
ATOM 629 N N . ASP A 1 82 ? 8.760 -6.207 0.826 1.00 91.75 82 ASP A N 1
ATOM 630 C CA . ASP A 1 82 ? 10.063 -5.894 0.237 1.00 91.75 82 ASP A CA 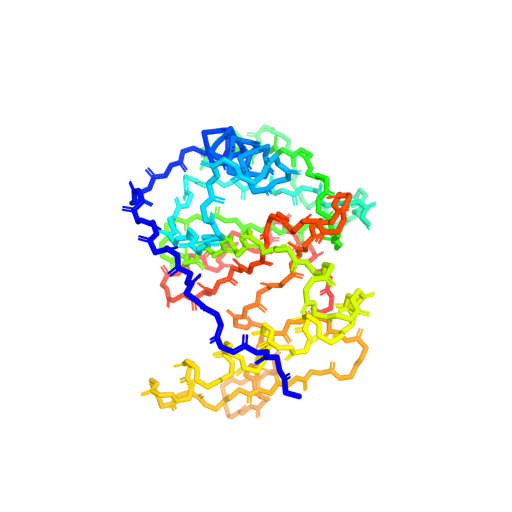1
ATOM 631 C C . ASP A 1 82 ? 10.034 -4.512 -0.442 1.00 91.75 82 ASP A C 1
ATOM 633 O O . ASP A 1 82 ? 9.310 -3.615 0.001 1.00 91.75 82 ASP A O 1
ATOM 637 N N . VAL A 1 83 ? 10.748 -4.342 -1.547 1.00 94.25 83 VAL A N 1
ATOM 638 C CA . VAL A 1 83 ? 10.649 -3.215 -2.473 1.00 94.25 83 VAL A CA 1
ATOM 639 C C . VAL A 1 83 ? 9.340 -3.216 -3.288 1.00 94.25 83 VAL A C 1
ATOM 641 O O . VAL A 1 83 ? 8.814 -4.267 -3.662 1.00 94.25 83 VAL A O 1
ATOM 644 N N . THR A 1 84 ? 8.788 -2.030 -3.565 1.00 94.62 84 THR A N 1
ATOM 645 C CA . THR A 1 84 ? 7.718 -1.826 -4.562 1.00 94.62 84 THR A CA 1
ATOM 646 C C . THR A 1 84 ? 7.819 -0.436 -5.185 1.00 94.62 84 THR A C 1
ATOM 648 O O . THR A 1 84 ? 8.419 0.460 -4.597 1.00 94.62 84 THR A O 1
ATOM 651 N N . TYR A 1 85 ? 7.172 -0.256 -6.334 1.00 95.69 85 TYR A N 1
ATOM 652 C CA . TYR A 1 85 ? 6.984 1.034 -6.991 1.00 95.69 85 TYR A CA 1
ATOM 653 C C . TYR A 1 85 ? 5.545 1.547 -6.827 1.00 95.69 85 TYR A C 1
ATOM 655 O O . TYR A 1 85 ? 4.594 0.752 -6.849 1.00 95.69 85 TYR A O 1
ATOM 663 N N . HIS A 1 86 ? 5.412 2.868 -6.704 1.00 97.19 86 HIS A N 1
ATOM 664 C CA . HIS A 1 86 ? 4.166 3.615 -6.836 1.00 97.19 86 HIS A CA 1
ATOM 665 C C . HIS A 1 86 ? 4.340 4.771 -7.818 1.00 97.19 86 HIS A C 1
ATOM 667 O O . HIS A 1 86 ? 5.408 5.370 -7.895 1.00 97.19 86 HIS A O 1
ATOM 673 N N . GLY A 1 87 ? 3.279 5.100 -8.547 1.00 96.94 87 GLY A N 1
ATOM 674 C CA . GLY A 1 87 ? 3.295 6.196 -9.502 1.00 96.94 87 GLY A CA 1
ATOM 675 C C . GLY A 1 87 ? 1.925 6.445 -10.133 1.00 96.94 87 GLY A C 1
ATOM 676 O O . GLY A 1 87 ? 0.952 5.766 -9.784 1.00 96.94 87 GLY A O 1
ATOM 677 N N . PRO A 1 88 ? 1.852 7.394 -11.081 1.00 96.88 88 PRO A N 1
ATOM 678 C CA . PRO A 1 88 ? 0.652 7.677 -11.862 1.00 96.88 88 PRO A CA 1
ATOM 679 C C . PRO A 1 88 ? 0.005 6.419 -12.453 1.00 96.88 88 PRO A C 1
ATOM 681 O O . PRO A 1 88 ? 0.702 5.529 -12.937 1.00 96.88 88 PRO A O 1
ATOM 684 N N . GLY A 1 89 ? -1.328 6.340 -12.410 1.00 96.06 89 GLY A N 1
ATOM 685 C CA . GLY A 1 89 ? -2.074 5.181 -12.928 1.00 96.06 89 GLY A CA 1
ATOM 686 C C . GLY A 1 89 ? -2.106 3.964 -11.990 1.00 96.06 89 GLY A C 1
ATOM 687 O O . GLY A 1 89 ? -2.695 2.930 -12.327 1.00 96.06 89 GLY A O 1
ATOM 688 N N . GLN A 1 90 ? -1.525 4.074 -10.792 1.00 97.81 90 GLN A N 1
ATOM 689 C CA . GLN A 1 90 ? -1.660 3.093 -9.718 1.00 97.81 90 GLN A CA 1
ATOM 690 C C . GLN A 1 90 ? -2.519 3.654 -8.581 1.00 97.81 90 GLN A C 1
ATOM 692 O O . GLN A 1 90 ? -2.149 4.630 -7.932 1.00 97.81 90 GLN A O 1
ATOM 697 N N . ILE A 1 91 ? -3.639 2.994 -8.282 1.00 98.06 91 ILE A N 1
ATOM 698 C CA . ILE A 1 91 ? -4.475 3.367 -7.138 1.00 98.06 91 ILE A CA 1
ATOM 699 C C . ILE A 1 91 ? -3.883 2.765 -5.872 1.00 98.06 91 ILE A C 1
ATOM 701 O O . ILE A 1 91 ? -3.899 1.548 -5.671 1.00 98.06 91 ILE A O 1
ATOM 705 N N . VAL A 1 92 ? -3.398 3.631 -4.995 1.00 98.56 92 VAL A N 1
ATOM 706 C CA . VAL A 1 92 ? -2.921 3.267 -3.669 1.00 98.56 92 VAL A CA 1
ATOM 707 C C . VAL A 1 92 ? -4.053 3.463 -2.669 1.00 98.56 92 VAL A C 1
ATOM 709 O O . VAL A 1 92 ? -4.692 4.514 -2.614 1.00 98.56 92 VAL A O 1
ATOM 712 N N . GLY A 1 93 ? -4.317 2.423 -1.883 1.00 98.56 93 GLY A N 1
ATOM 713 C CA . GLY A 1 93 ? -5.318 2.434 -0.831 1.00 98.56 93 GLY A CA 1
ATOM 714 C C . GLY A 1 93 ? -4.682 2.317 0.542 1.00 98.56 93 GLY A C 1
ATOM 715 O O . GLY A 1 93 ? -3.939 1.366 0.788 1.00 98.56 93 GLY A O 1
ATOM 716 N N . TYR 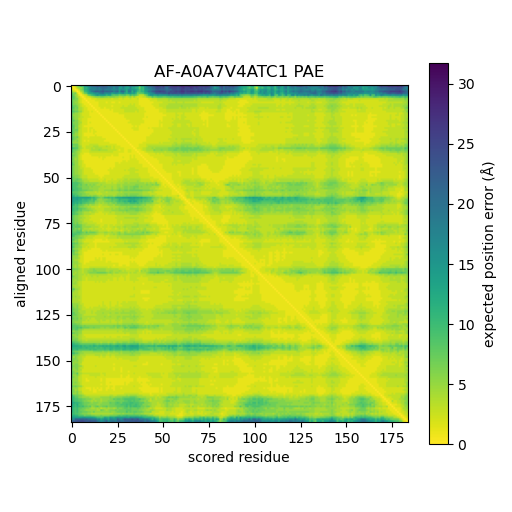A 1 94 ? -5.033 3.228 1.451 1.00 98.56 94 TYR A N 1
ATOM 717 C CA . TYR A 1 94 ? -4.651 3.182 2.864 1.00 98.56 94 TYR A CA 1
ATOM 718 C C . TYR A 1 94 ? -5.887 3.015 3.756 1.00 98.56 94 TYR A C 1
ATOM 720 O O . TYR A 1 94 ? -6.474 4.010 4.191 1.00 98.56 94 TYR A O 1
ATOM 728 N N . PRO A 1 95 ? -6.323 1.770 4.029 1.00 97.88 95 PRO A N 1
ATOM 729 C CA . PRO A 1 95 ? -7.314 1.506 5.059 1.00 97.88 95 PRO A CA 1
ATOM 730 C C . PRO A 1 95 ? -6.678 1.721 6.439 1.00 97.88 95 PRO A C 1
ATOM 732 O O . PRO A 1 95 ? -5.800 0.962 6.860 1.00 97.88 95 PRO A O 1
ATOM 735 N N . VAL A 1 96 ? -7.133 2.754 7.144 1.00 98.12 96 VAL A N 1
ATOM 736 C CA . VAL A 1 96 ? -6.789 3.074 8.533 1.00 98.12 96 VAL A CA 1
ATOM 737 C C . VAL A 1 96 ? -7.930 2.595 9.425 1.00 98.12 96 VAL A C 1
ATOM 739 O O . VAL A 1 96 ? -8.908 3.306 9.659 1.00 98.12 96 VAL A O 1
ATOM 742 N N . LEU A 1 97 ? -7.813 1.348 9.876 1.00 96.94 97 LEU A N 1
ATOM 743 C CA . LEU A 1 97 ? -8.833 0.605 10.608 1.00 96.94 97 LEU A CA 1
ATOM 744 C C . LEU A 1 97 ? -8.305 0.187 11.980 1.00 96.94 97 LEU A C 1
ATOM 746 O O . LEU A 1 97 ? -7.144 -0.197 12.119 1.00 96.94 97 LEU A O 1
ATOM 750 N N . ASP A 1 98 ? -9.179 0.184 12.977 1.00 96.31 98 ASP A N 1
ATOM 751 C CA . ASP A 1 98 ? -8.948 -0.376 14.298 1.00 96.31 98 ASP A CA 1
ATOM 752 C C . ASP A 1 98 ? -9.282 -1.879 14.326 1.00 96.31 98 ASP A C 1
ATOM 754 O O . ASP A 1 98 ? -10.435 -2.325 14.350 1.00 96.31 98 ASP A O 1
ATOM 758 N N . LEU A 1 99 ? -8.239 -2.703 14.352 1.00 95.94 99 LEU A N 1
ATOM 759 C CA . LEU A 1 99 ? -8.343 -4.155 14.444 1.00 95.94 99 LEU A CA 1
ATOM 760 C C . LEU A 1 99 ? -8.700 -4.643 15.853 1.00 95.94 99 LEU A C 1
ATOM 762 O O . LEU A 1 99 ? -9.057 -5.816 15.995 1.00 95.94 99 LEU A O 1
ATOM 766 N N . ASN A 1 100 ? -8.678 -3.791 16.890 1.00 94.19 100 ASN A N 1
ATOM 767 C CA . ASN A 1 100 ? -9.225 -4.160 18.203 1.00 94.19 100 ASN A CA 1
ATOM 768 C C . ASN A 1 100 ? -10.702 -4.549 18.088 1.00 94.19 100 ASN A C 1
ATOM 770 O O . ASN A 1 100 ? -11.144 -5.496 18.734 1.00 94.19 100 ASN A O 1
ATOM 774 N N . ARG A 1 101 ? -11.437 -3.874 17.200 1.00 90.31 101 ARG A N 1
ATOM 775 C CA . ARG A 1 101 ? -12.854 -4.132 16.906 1.00 90.31 101 ARG A CA 1
ATOM 776 C C . ARG A 1 101 ? -13.080 -5.374 16.041 1.00 90.31 101 ARG A C 1
ATOM 778 O O . ARG A 1 101 ? -14.217 -5.743 15.768 1.00 90.31 101 ARG A O 1
ATOM 785 N N . ARG A 1 102 ? -12.000 -6.008 15.571 1.00 90.56 102 ARG A N 1
ATOM 786 C CA . ARG A 1 102 ? -12.024 -7.052 14.534 1.00 90.56 102 ARG A CA 1
ATOM 787 C C . ARG A 1 102 ? -11.192 -8.272 14.911 1.00 90.56 102 ARG A C 1
ATOM 789 O O . ARG A 1 102 ? -10.592 -8.921 14.061 1.00 90.56 102 ARG A O 1
ATOM 796 N N . GLY A 1 103 ? -11.138 -8.567 16.208 1.00 90.56 103 GLY A N 1
ATOM 797 C CA . GLY A 1 103 ? -10.507 -9.777 16.731 1.00 90.56 103 GLY A CA 1
ATOM 798 C C . GLY A 1 103 ? -8.978 -9.776 16.708 1.00 90.56 103 GLY A C 1
ATOM 799 O O . GLY A 1 103 ? -8.393 -10.800 17.040 1.00 90.56 103 GLY A O 1
ATOM 800 N N . ARG A 1 104 ? -8.325 -8.650 16.372 1.00 95.06 104 ARG A N 1
ATOM 801 C CA . ARG A 1 104 ? -6.856 -8.504 16.384 1.00 95.06 104 ARG A CA 1
ATOM 802 C C . ARG A 1 104 ? -6.128 -9.553 15.532 1.00 95.06 104 ARG A C 1
ATOM 804 O O . ARG A 1 104 ? -5.085 -10.073 15.918 1.00 95.06 104 ARG A O 1
ATOM 811 N N . ASP A 1 105 ? -6.669 -9.842 14.352 1.00 95.25 105 ASP A N 1
ATOM 812 C CA . ASP A 1 105 ? -6.094 -10.819 13.428 1.00 95.25 105 ASP A CA 1
ATOM 813 C C . ASP A 1 105 ? -5.575 -10.138 12.152 1.00 95.25 105 ASP A C 1
ATOM 815 O O . ASP A 1 105 ? -6.333 -9.732 11.265 1.00 95.25 105 ASP A O 1
ATOM 819 N N . LEU A 1 106 ? -4.247 -10.022 12.063 1.00 94.62 106 LEU A N 1
ATOM 820 C CA . LEU A 1 106 ? -3.566 -9.446 10.904 1.00 94.62 106 LEU A CA 1
ATOM 821 C C . LEU A 1 106 ? -3.704 -10.324 9.651 1.00 94.62 106 LEU A C 1
ATOM 823 O O . LEU A 1 106 ? -3.812 -9.796 8.545 1.00 94.62 106 LEU A O 1
ATOM 827 N N . HIS A 1 107 ? -3.726 -11.649 9.795 1.00 94.62 107 HIS A N 1
ATOM 828 C CA . HIS A 1 107 ? -3.891 -12.541 8.651 1.00 94.62 107 HIS A CA 1
ATOM 829 C C . HIS A 1 107 ? -5.302 -12.423 8.078 1.00 94.62 107 HIS A C 1
ATOM 831 O O . HIS A 1 107 ? -5.452 -12.289 6.863 1.00 94.62 107 HIS A O 1
ATOM 837 N N . ALA A 1 108 ? -6.327 -12.399 8.934 1.00 95.00 108 ALA A N 1
ATOM 838 C CA . ALA A 1 108 ? -7.704 -12.171 8.504 1.00 95.00 108 ALA A CA 1
ATOM 839 C C . ALA A 1 108 ? -7.866 -10.810 7.808 1.00 95.00 108 ALA A C 1
ATOM 841 O O . ALA A 1 108 ? -8.537 -10.731 6.778 1.00 95.00 108 ALA A O 1
ATOM 842 N N . TYR A 1 109 ? -7.207 -9.761 8.315 1.00 96.31 109 TYR A N 1
ATOM 843 C CA . TYR A 1 109 ? -7.184 -8.444 7.671 1.00 96.31 109 TYR A CA 1
ATOM 844 C C . TYR A 1 109 ? -6.565 -8.491 6.267 1.00 96.31 109 TYR A C 1
ATOM 846 O O . TYR A 1 109 ? -7.171 -8.010 5.311 1.00 96.31 109 TYR A O 1
ATOM 854 N N . ILE A 1 110 ? -5.400 -9.126 6.108 1.00 96.56 110 ILE A N 1
ATOM 855 C CA . ILE A 1 110 ? -4.754 -9.268 4.794 1.00 96.56 110 ILE A CA 1
ATOM 856 C C . ILE A 1 110 ? -5.648 -10.064 3.834 1.00 96.56 110 ILE A C 1
ATOM 858 O O . ILE A 1 110 ? -5.833 -9.651 2.690 1.00 96.56 110 ILE A O 1
ATOM 862 N N . ARG A 1 111 ? -6.267 -11.162 4.292 1.00 96.38 111 ARG A N 1
ATOM 863 C CA . ARG A 1 111 ? -7.203 -11.946 3.467 1.00 96.38 111 ARG A CA 1
ATOM 864 C C . ARG A 1 111 ? -8.425 -11.141 3.040 1.00 96.38 111 ARG A C 1
ATOM 866 O O . ARG A 1 111 ? -8.890 -11.327 1.914 1.00 96.38 111 ARG A O 1
ATOM 873 N N . MET A 1 112 ? -8.917 -10.255 3.904 1.00 95.88 112 MET A N 1
ATOM 874 C CA . MET A 1 112 ? -10.002 -9.327 3.587 1.00 95.88 112 MET A CA 1
ATOM 875 C C . MET A 1 112 ? -9.583 -8.324 2.505 1.00 95.88 112 MET A C 1
ATOM 877 O O . MET A 1 112 ? -10.338 -8.134 1.551 1.00 95.88 112 MET A O 1
ATOM 881 N N . LEU A 1 113 ? -8.378 -7.747 2.585 1.00 97.69 113 LEU A N 1
ATOM 882 C CA . LEU A 1 113 ? -7.876 -6.847 1.539 1.00 97.69 113 LEU A CA 1
ATOM 883 C C . LEU A 1 113 ? -7.731 -7.564 0.196 1.00 97.69 113 LEU A C 1
ATOM 885 O O . LEU A 1 113 ? -8.188 -7.052 -0.822 1.00 97.69 113 LEU A O 1
ATOM 889 N N . GLU A 1 114 ? -7.153 -8.766 0.192 1.00 98.25 114 GLU A N 1
ATOM 890 C CA . GLU A 1 114 ? -7.059 -9.583 -1.021 1.00 98.25 114 GLU A CA 1
ATOM 891 C C . GLU A 1 114 ? -8.441 -9.875 -1.617 1.00 98.25 114 GLU A C 1
ATOM 893 O O . GLU A 1 114 ? -8.606 -9.778 -2.827 1.00 98.25 114 GLU A O 1
ATOM 898 N N . GLU A 1 115 ? -9.437 -10.207 -0.785 1.00 97.94 115 GLU A N 1
ATOM 899 C CA . GLU A 1 115 ? -10.801 -10.484 -1.259 1.00 97.94 115 GLU A CA 1
ATOM 900 C C . GLU A 1 115 ? -11.427 -9.245 -1.885 1.00 97.94 115 GLU A C 1
ATOM 902 O O . GLU A 1 115 ? -11.957 -9.307 -2.989 1.00 97.94 115 GLU A O 1
ATOM 907 N N . THR A 1 116 ? -11.319 -8.115 -1.188 1.00 96.81 116 THR A N 1
ATOM 908 C CA 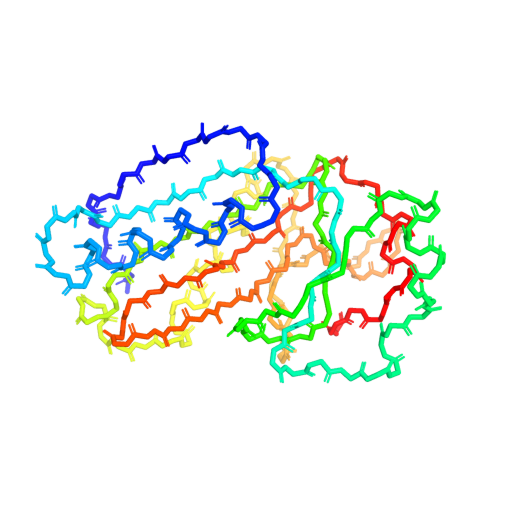. THR A 1 116 ? -11.853 -6.828 -1.636 1.00 96.81 116 THR A CA 1
ATOM 909 C C . THR A 1 116 ? -11.273 -6.457 -2.996 1.00 96.81 116 THR A C 1
ATOM 911 O O . THR A 1 116 ? -12.004 -6.071 -3.907 1.00 96.81 116 THR A O 1
ATOM 914 N N . LEU A 1 117 ? -9.963 -6.631 -3.172 1.00 98.31 117 LEU A N 1
ATOM 915 C CA . LEU A 1 117 ? -9.277 -6.355 -4.430 1.00 98.31 117 LEU A CA 1
ATOM 916 C C . LEU A 1 117 ? -9.669 -7.337 -5.536 1.00 98.31 117 LEU A C 1
ATOM 918 O O . LEU A 1 117 ? -9.918 -6.895 -6.655 1.00 98.31 117 LEU A O 1
ATOM 922 N N . ILE A 1 118 ? -9.774 -8.637 -5.237 1.00 98.44 118 ILE A N 1
ATOM 923 C CA . ILE A 1 118 ? -10.245 -9.652 -6.193 1.00 98.44 118 ILE A CA 1
ATOM 924 C C . ILE A 1 118 ? -11.646 -9.301 -6.694 1.00 98.44 118 ILE A C 1
ATOM 926 O O . ILE A 1 118 ? -11.861 -9.256 -7.903 1.00 98.44 118 ILE A O 1
ATOM 930 N N . GLN A 1 119 ? -12.576 -9.000 -5.789 1.00 98.19 119 GLN A N 1
ATOM 931 C CA . GLN A 1 119 ? -13.943 -8.623 -6.148 1.00 98.19 119 GLN A CA 1
ATOM 932 C C . GLN A 1 119 ? -13.975 -7.321 -6.955 1.00 98.19 119 GLN A C 1
ATOM 934 O O . GLN A 1 119 ? -14.707 -7.226 -7.939 1.00 98.19 119 GLN A O 1
ATOM 939 N N . THR A 1 120 ? -13.134 -6.347 -6.591 1.00 96.75 120 THR A N 1
ATOM 940 C CA . THR A 1 120 ? -13.012 -5.071 -7.311 1.00 96.75 120 THR A CA 1
ATOM 941 C C . THR A 1 120 ? -12.590 -5.292 -8.763 1.00 96.75 120 THR A C 1
ATOM 943 O O . THR A 1 120 ? -13.263 -4.821 -9.675 1.00 96.75 120 THR A O 1
ATOM 946 N N . VAL A 1 121 ? -11.512 -6.042 -9.012 1.00 97.06 121 VAL A N 1
ATOM 947 C CA . VAL A 1 121 ? -11.038 -6.274 -10.389 1.00 97.06 121 VAL A CA 1
ATOM 948 C C . VAL A 1 121 ? -11.946 -7.236 -11.159 1.00 97.06 121 VAL A C 1
ATOM 950 O O . VAL A 1 121 ? -12.098 -7.099 -12.372 1.00 97.06 121 VAL A O 1
ATOM 953 N N . GLN A 1 122 ? -12.625 -8.154 -10.468 1.00 96.75 122 GLN A N 1
ATOM 954 C CA . GLN A 1 122 ? -13.630 -9.022 -11.077 1.00 96.75 122 GLN A CA 1
ATOM 955 C C . GLN A 1 122 ? -14.844 -8.231 -11.574 1.00 96.75 122 GLN A C 1
ATOM 957 O O . GLN A 1 122 ? -15.359 -8.541 -12.648 1.00 96.75 122 GLN A O 1
ATOM 962 N N . ALA A 1 123 ? -15.264 -7.183 -10.860 1.00 96.81 123 ALA A N 1
ATOM 963 C CA . ALA A 1 123 ? -16.304 -6.267 -11.330 1.00 96.81 123 ALA A CA 1
ATOM 964 C C . ALA A 1 123 ? -15.900 -5.515 -12.616 1.00 96.81 123 ALA A C 1
ATOM 966 O O . ALA A 1 123 ? -16.765 -5.111 -13.387 1.00 96.81 123 ALA A O 1
ATOM 967 N N . LEU A 1 124 ? -14.595 -5.391 -12.884 1.00 94.50 124 LEU A N 1
ATOM 968 C CA . LEU A 1 124 ? -14.034 -4.856 -14.132 1.00 94.50 124 LEU A CA 1
ATOM 969 C C . LEU A 1 124 ? -13.821 -5.936 -15.213 1.00 94.50 124 LEU A C 1
ATOM 971 O O . LEU A 1 124 ? -13.218 -5.668 -16.249 1.00 94.50 124 LEU A O 1
ATOM 975 N N . GLY A 1 125 ? -14.284 -7.168 -14.983 1.00 95.38 125 GLY A N 1
ATOM 976 C CA . GLY A 1 125 ? -14.139 -8.289 -15.915 1.00 95.38 125 GLY A CA 1
ATOM 977 C C . GLY A 1 125 ? -12.782 -8.998 -15.859 1.00 95.38 125 GLY A C 1
ATOM 978 O O . GLY A 1 125 ? -12.503 -9.851 -16.702 1.00 95.38 125 GLY A O 1
ATOM 979 N N . ILE A 1 126 ? -11.933 -8.691 -14.873 1.00 95.12 126 ILE A N 1
ATOM 980 C CA . ILE A 1 126 ? -10.608 -9.301 -14.724 1.00 95.12 126 ILE A CA 1
ATOM 981 C C . ILE A 1 126 ? -10.680 -10.439 -13.706 1.00 95.12 126 ILE A C 1
ATOM 983 O O . ILE A 1 126 ? -10.935 -10.232 -12.521 1.00 95.12 126 ILE A O 1
ATOM 987 N N . LYS A 1 127 ? -10.391 -11.667 -14.145 1.00 96.00 127 LYS A N 1
ATOM 988 C CA . LYS A 1 127 ? -10.251 -12.806 -13.231 1.00 96.00 127 LYS A CA 1
ATOM 989 C C . LYS A 1 127 ? -8.964 -12.665 -12.418 1.00 96.00 127 LYS A C 1
ATOM 991 O O . LYS A 1 127 ? -7.875 -12.664 -12.991 1.00 96.00 127 LYS A O 1
ATOM 996 N N . ALA A 1 128 ? -9.087 -12.639 -11.095 1.00 97.19 128 ALA A N 1
ATOM 997 C CA . ALA A 1 128 ? -7.953 -12.571 -10.181 1.00 97.19 128 ALA A CA 1
ATOM 998 C C . ALA A 1 128 ? -8.014 -13.643 -9.086 1.00 97.19 128 ALA A C 1
ATOM 1000 O O . ALA A 1 128 ? -9.078 -14.160 -8.750 1.00 97.19 128 ALA A O 1
ATOM 1001 N N . ILE A 1 129 ? -6.846 -14.004 -8.559 1.00 97.12 129 ILE A N 1
ATOM 1002 C CA . ILE A 1 129 ? -6.645 -15.071 -7.580 1.00 97.12 129 ILE A CA 1
ATOM 1003 C C . ILE A 1 129 ? -5.633 -14.653 -6.507 1.00 97.12 129 ILE A C 1
ATOM 1005 O O . ILE A 1 129 ? -4.818 -13.748 -6.699 1.00 97.12 129 ILE A O 1
ATOM 1009 N N . ARG A 1 130 ? -5.647 -15.379 -5.388 1.00 96.94 130 ARG A N 1
ATOM 1010 C CA . ARG A 1 130 ? -4.540 -15.411 -4.423 1.00 96.94 130 ARG A CA 1
ATOM 1011 C C . ARG A 1 130 ? -3.503 -16.436 -4.874 1.00 96.94 130 ARG A C 1
ATOM 1013 O O . ARG A 1 130 ? -3.861 -17.439 -5.493 1.00 96.94 130 ARG A O 1
ATOM 1020 N N . ARG A 1 131 ? -2.241 -16.242 -4.494 1.00 94.50 131 ARG A N 1
ATOM 1021 C CA . ARG A 1 131 ? -1.193 -17.265 -4.633 1.00 94.50 131 ARG A CA 1
ATOM 1022 C C . ARG A 1 131 ? -0.732 -17.722 -3.253 1.00 94.50 131 ARG A C 1
ATOM 1024 O O . ARG A 1 131 ? -0.496 -16.911 -2.363 1.00 94.50 131 ARG A O 1
ATOM 1031 N N . SER A 1 132 ? -0.633 -19.037 -3.060 1.00 90.94 132 SER A N 1
ATOM 1032 C CA . SER A 1 132 ? -0.165 -19.596 -1.787 1.00 90.94 132 SER A CA 1
ATOM 1033 C C . SER A 1 132 ? 1.253 -19.105 -1.483 1.00 90.94 132 SER A C 1
ATOM 1035 O O . SER A 1 132 ? 2.101 -19.090 -2.372 1.00 90.94 132 SER A O 1
ATOM 1037 N N . GLY A 1 133 ? 1.491 -18.665 -0.245 1.00 89.69 133 GLY A N 1
ATOM 1038 C CA . GLY A 1 133 ? 2.779 -18.117 0.195 1.00 89.69 133 GLY A CA 1
ATOM 1039 C C . GLY A 1 133 ? 3.126 -16.720 -0.336 1.00 89.69 133 GLY A C 1
ATOM 1040 O O . GLY A 1 133 ? 4.170 -16.195 0.032 1.00 89.69 133 GLY A O 1
ATOM 1041 N N . MET A 1 134 ? 2.275 -16.100 -1.162 1.00 91.69 134 MET A N 1
ATOM 1042 C CA . MET A 1 134 ? 2.541 -14.794 -1.771 1.00 91.69 134 MET A CA 1
ATOM 1043 C C . MET A 1 134 ? 1.403 -13.817 -1.486 1.00 91.69 134 MET A C 1
ATOM 1045 O O . MET A 1 134 ? 0.296 -13.968 -2.001 1.00 91.69 134 MET A O 1
ATOM 1049 N N . THR A 1 135 ? 1.694 -12.793 -0.689 1.00 94.06 135 THR A N 1
ATOM 1050 C CA . THR A 1 135 ? 0.743 -11.724 -0.371 1.00 94.06 135 THR A CA 1
ATOM 1051 C C . THR A 1 135 ? 0.461 -10.859 -1.599 1.00 94.06 135 THR A C 1
ATOM 1053 O O . THR A 1 135 ? 1.383 -10.447 -2.306 1.00 94.06 135 THR A O 1
ATOM 1056 N N . GLY A 1 136 ? -0.815 -10.556 -1.832 1.00 95.88 136 GLY A N 1
ATOM 1057 C CA . GLY A 1 136 ? -1.270 -9.729 -2.948 1.00 95.88 136 GLY A CA 1
ATOM 1058 C C . GLY A 1 136 ? -2.226 -10.467 -3.878 1.00 95.88 136 GLY A C 1
ATOM 1059 O O . GLY A 1 136 ? -2.614 -11.613 -3.642 1.00 95.88 136 GLY A O 1
ATOM 1060 N N . VAL A 1 137 ? -2.615 -9.790 -4.954 1.00 97.81 137 VAL A N 1
ATOM 1061 C CA . VAL A 1 137 ? -3.616 -10.286 -5.902 1.00 97.81 137 VAL A CA 1
ATOM 1062 C C . VAL A 1 137 ? -2.999 -10.450 -7.280 1.00 97.81 137 VAL A C 1
ATOM 1064 O O . VAL A 1 137 ? -2.204 -9.622 -7.729 1.00 97.81 137 VAL A O 1
ATOM 1067 N N . TRP A 1 138 ? -3.371 -11.538 -7.949 1.00 97.12 138 TRP A N 1
ATOM 1068 C CA . TRP A 1 138 ? -2.713 -12.023 -9.151 1.00 97.12 138 TRP A CA 1
ATOM 1069 C C . TRP A 1 138 ? -3.709 -12.326 -10.260 1.00 97.12 138 TRP A C 1
ATOM 1071 O O . TRP A 1 138 ? -4.728 -12.969 -10.027 1.00 97.12 138 TRP A O 1
ATOM 1081 N N . VAL A 1 139 ? -3.373 -11.948 -11.486 1.00 96.38 139 VAL A N 1
ATOM 1082 C CA . VAL A 1 139 ? -4.006 -12.492 -12.687 1.00 96.38 139 VAL A CA 1
ATOM 1083 C C . VAL A 1 139 ? -3.368 -13.862 -12.961 1.00 96.38 139 VAL A C 1
ATOM 1085 O O . VAL A 1 139 ? -2.132 -13.968 -12.948 1.00 96.38 139 VAL A O 1
ATOM 1088 N N . PRO A 1 140 ? -4.158 -14.936 -13.145 1.00 96.19 140 PRO A N 1
ATOM 1089 C CA . PRO A 1 140 ? -3.616 -16.258 -13.447 1.00 96.19 140 PRO A CA 1
ATOM 1090 C C . PRO A 1 140 ? -2.876 -16.259 -14.790 1.00 96.19 140 PRO A C 1
ATOM 1092 O O . PRO A 1 140 ? -3.080 -15.381 -15.626 1.00 96.19 140 PRO A O 1
ATOM 1095 N N . ALA A 1 141 ? -2.021 -17.262 -14.995 1.00 94.75 141 ALA A N 1
ATOM 1096 C CA . ALA A 1 141 ? -1.413 -17.482 -16.300 1.00 94.75 141 ALA A CA 1
ATOM 1097 C C . ALA A 1 141 ? -2.498 -17.725 -17.361 1.00 94.75 141 ALA A C 1
ATOM 1099 O O . ALA A 1 141 ? -3.505 -18.388 -17.101 1.00 94.75 141 ALA A O 1
ATOM 1100 N N . ASP A 1 142 ? -2.277 -17.178 -18.546 1.00 93.06 142 ASP A N 1
ATOM 1101 C CA . ASP A 1 142 ? -3.191 -17.222 -19.679 1.00 93.06 142 ASP A CA 1
ATOM 1102 C C . ASP A 1 142 ? -2.399 -17.191 -20.995 1.00 93.06 142 ASP A C 1
ATOM 1104 O O . ASP A 1 142 ? -1.168 -17.184 -21.000 1.00 93.06 142 ASP A O 1
ATOM 1108 N N . GLY A 1 143 ? -3.094 -17.144 -22.134 1.00 90.44 143 GLY A N 1
ATOM 1109 C CA . GLY A 1 143 ? -2.453 -17.065 -23.453 1.00 90.44 143 GLY A CA 1
ATOM 1110 C C . GLY A 1 143 ? -1.580 -15.820 -23.673 1.00 90.44 143 GLY A C 1
ATOM 1111 O O . GLY A 1 143 ? -0.928 -15.725 -24.707 1.00 90.44 143 GLY A O 1
ATOM 1112 N N . LYS A 1 144 ? -1.559 -14.870 -22.726 1.00 89.06 144 LYS A N 1
ATOM 1113 C CA . LYS A 1 144 ? -0.726 -13.662 -22.768 1.00 89.06 144 LYS A CA 1
ATOM 1114 C C . LYS A 1 144 ? 0.551 -13.787 -21.933 1.00 89.06 144 LYS A C 1
ATOM 1116 O O . LYS A 1 144 ? 1.400 -12.906 -22.019 1.00 89.06 144 LYS A O 1
ATOM 1121 N N . GLY A 1 145 ? 0.705 -14.844 -21.131 1.00 91.94 145 GLY A N 1
ATOM 1122 C CA . GLY A 1 145 ? 1.933 -15.092 -20.378 1.00 91.94 145 GLY A CA 1
ATOM 1123 C C . GLY A 1 145 ? 1.720 -15.705 -18.991 1.00 91.94 145 GLY A C 1
ATOM 1124 O O . GLY A 1 145 ? 0.629 -16.184 -18.671 1.00 91.94 145 GLY A O 1
ATOM 1125 N N . PRO A 1 146 ? 2.762 -15.685 -18.138 1.00 93.31 146 PRO A N 1
ATOM 1126 C CA . PRO A 1 146 ? 2.706 -16.263 -16.798 1.00 93.31 146 PRO A CA 1
ATOM 1127 C C . PRO A 1 146 ? 1.755 -15.480 -15.887 1.00 93.31 146 PRO A C 1
ATOM 1129 O O . PRO A 1 146 ? 1.219 -14.440 -16.268 1.00 93.31 146 PRO A O 1
ATOM 1132 N N . SER A 1 147 ? 1.554 -15.964 -14.661 1.00 93.62 147 SER A N 1
ATOM 1133 C CA . SER A 1 147 ? 0.780 -15.222 -13.661 1.00 93.62 147 SER A CA 1
ATOM 1134 C C . SER A 1 147 ? 1.450 -13.887 -13.326 1.00 93.62 147 SER A C 1
ATOM 1136 O O . SER A 1 147 ? 2.668 -13.819 -13.174 1.00 93.62 147 SER A O 1
ATOM 1138 N N . ARG A 1 148 ? 0.644 -12.828 -13.211 1.00 92.75 148 ARG A N 1
ATOM 1139 C CA . ARG A 1 148 ? 1.105 -11.440 -13.038 1.00 92.75 148 ARG A CA 1
ATOM 1140 C C . ARG A 1 148 ? 0.432 -10.806 -11.828 1.00 92.75 148 ARG A C 1
ATOM 1142 O O . ARG A 1 148 ? -0.776 -10.958 -11.654 1.00 92.75 148 ARG A O 1
ATOM 1149 N N . LYS A 1 149 ? 1.189 -10.099 -10.991 1.00 94.38 149 LYS A N 1
ATOM 1150 C CA . LYS A 1 149 ? 0.650 -9.395 -9.818 1.00 94.38 149 LYS A CA 1
ATOM 1151 C C . LYS A 1 149 ? -0.090 -8.140 -10.282 1.00 94.38 149 LYS A C 1
ATOM 1153 O O . LYS A 1 149 ? 0.502 -7.303 -10.953 1.00 94.38 149 LYS A O 1
ATOM 1158 N N . ILE A 1 150 ? -1.370 -8.024 -9.936 1.00 95.94 150 ILE A N 1
ATOM 1159 C CA . ILE A 1 150 ? -2.203 -6.851 -10.259 1.00 95.94 150 ILE A CA 1
ATOM 1160 C C . ILE A 1 150 ? -2.330 -5.896 -9.072 1.00 95.94 150 ILE A C 1
ATOM 1162 O O . ILE A 1 150 ? -2.459 -4.693 -9.273 1.00 95.94 150 ILE A O 1
ATOM 1166 N N . ALA A 1 151 ? -2.234 -6.409 -7.841 1.00 97.12 151 ALA A N 1
ATOM 1167 C CA . ALA A 1 151 ? -2.150 -5.568 -6.656 1.00 97.12 151 ALA A CA 1
ATOM 1168 C C . ALA A 1 151 ? -1.132 -6.085 -5.638 1.00 97.12 151 ALA A C 1
ATOM 1170 O O . ALA A 1 151 ? -1.135 -7.264 -5.268 1.00 97.12 151 ALA A O 1
ATOM 1171 N N . ALA A 1 152 ? -0.286 -5.174 -5.160 1.00 96.69 152 ALA A N 1
ATOM 1172 C CA . ALA A 1 152 ? 0.590 -5.396 -4.020 1.00 96.69 152 ALA A CA 1
ATOM 1173 C C . ALA A 1 152 ? -0.146 -5.045 -2.721 1.00 96.69 152 ALA A C 1
ATOM 1175 O O . ALA A 1 152 ? -0.976 -4.139 -2.699 1.00 96.69 152 ALA A O 1
ATOM 1176 N N . ILE A 1 153 ? 0.167 -5.752 -1.634 1.00 97.62 153 ILE A N 1
ATOM 1177 C CA . ILE A 1 153 ? -0.349 -5.453 -0.294 1.00 97.62 153 ILE A CA 1
ATOM 1178 C C . ILE A 1 153 ? 0.835 -5.421 0.667 1.00 97.62 153 ILE A C 1
ATOM 1180 O O . ILE A 1 153 ? 1.586 -6.389 0.783 1.00 97.62 153 ILE A O 1
ATOM 1184 N N . GLY A 1 154 ? 0.981 -4.304 1.366 1.00 96.38 154 GLY A N 1
ATOM 1185 C CA . GLY A 1 154 ? 2.004 -4.083 2.373 1.00 96.38 154 GLY A CA 1
ATOM 1186 C C . GLY A 1 154 ? 1.438 -3.171 3.445 1.00 96.38 154 GLY A C 1
ATOM 1187 O O . GLY A 1 154 ? 1.175 -2.000 3.194 1.00 96.38 154 GLY A O 1
ATOM 1188 N N . VAL A 1 155 ? 1.237 -3.724 4.638 1.00 97.50 155 VAL A N 1
ATOM 1189 C CA . VAL A 1 155 ? 0.570 -3.041 5.751 1.00 97.50 155 VAL A CA 1
ATOM 1190 C C . VAL A 1 155 ? 1.532 -2.855 6.915 1.00 97.50 155 VAL A C 1
ATOM 1192 O O . VAL A 1 155 ? 2.490 -3.6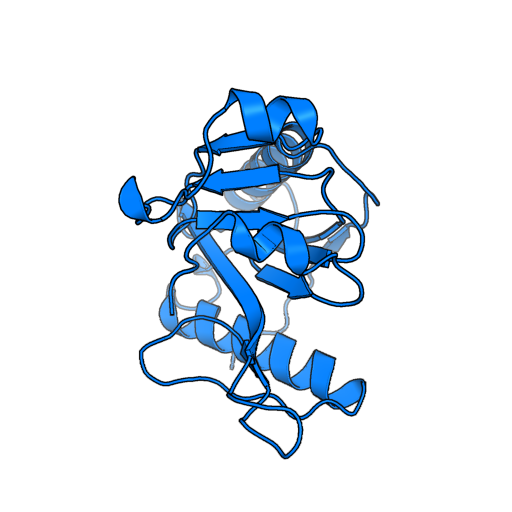14 7.085 1.00 97.50 155 VAL A O 1
ATOM 1195 N N . ARG A 1 156 ? 1.260 -1.858 7.747 1.00 97.69 156 ARG A N 1
ATOM 1196 C CA . ARG A 1 156 ? 1.822 -1.716 9.091 1.00 97.69 156 ARG A CA 1
ATOM 1197 C C . ARG A 1 156 ? 0.668 -1.704 10.079 1.00 97.69 156 ARG A C 1
ATOM 1199 O O . ARG A 1 156 ? -0.409 -1.203 9.778 1.00 97.69 156 ARG A O 1
ATOM 1206 N N . VAL A 1 157 ? 0.904 -2.234 11.273 1.00 97.50 157 VAL A N 1
ATOM 1207 C CA . VAL A 1 157 ? -0.049 -2.151 12.381 1.00 97.50 157 VAL A CA 1
ATOM 1208 C C . VAL A 1 157 ? 0.668 -1.605 13.605 1.00 97.50 157 VAL A C 1
ATOM 1210 O O . VAL A 1 157 ? 1.738 -2.094 13.972 1.00 97.50 157 VAL A O 1
ATOM 1213 N N . GLN A 1 158 ? 0.087 -0.589 14.239 1.00 96.50 158 GLN A N 1
ATOM 1214 C CA . GLN A 1 158 ? 0.567 -0.029 15.500 1.00 96.50 158 GLN A CA 1
ATOM 1215 C C . GLN A 1 158 ? -0.614 0.149 16.451 1.00 96.50 158 GLN A C 1
ATOM 1217 O O . GLN A 1 158 ? -1.619 0.750 16.084 1.00 96.50 158 GLN A O 1
ATOM 1222 N N . ARG A 1 159 ? -0.503 -0.389 17.675 1.00 96.38 159 ARG A N 1
ATOM 1223 C CA . ARG A 1 159 ? -1.604 -0.408 18.663 1.00 96.38 159 ARG A CA 1
ATOM 1224 C C . ARG A 1 159 ? -2.921 -0.950 18.076 1.00 96.38 159 ARG A C 1
ATOM 1226 O O . ARG A 1 159 ? -3.996 -0.491 18.436 1.00 96.38 159 ARG A O 1
ATOM 1233 N N . TRP A 1 160 ? -2.807 -1.923 17.168 1.00 97.25 160 TRP A N 1
ATOM 1234 C CA . TRP A 1 160 ? -3.910 -2.513 16.402 1.00 97.25 160 TRP A CA 1
ATOM 1235 C C . TRP A 1 160 ? -4.640 -1.576 15.432 1.00 97.25 160 TRP A C 1
ATOM 1237 O O . TRP A 1 160 ? -5.624 -2.000 14.848 1.00 97.25 160 TRP A O 1
ATOM 1247 N N . VAL A 1 161 ? -4.120 -0.377 15.162 1.00 97.94 161 VAL A N 1
ATOM 1248 C CA . VAL A 1 161 ? -4.590 0.476 14.061 1.00 97.94 161 VAL A CA 1
ATOM 1249 C C . VAL A 1 161 ? -3.687 0.294 12.841 1.00 97.94 161 VAL A C 1
ATOM 1251 O O . VAL A 1 161 ? -2.457 0.265 12.973 1.00 97.94 161 VAL A O 1
ATOM 1254 N N . THR A 1 162 ? -4.288 0.108 11.666 1.00 98.19 162 THR A N 1
ATOM 1255 C CA . THR A 1 162 ? -3.576 -0.157 10.407 1.00 98.19 162 THR A CA 1
ATOM 1256 C C . THR A 1 162 ? -3.098 1.127 9.733 1.00 98.19 162 THR A C 1
ATOM 1258 O O . THR A 1 162 ? -3.723 2.177 9.835 1.00 98.19 162 THR A O 1
ATOM 1261 N N . SER A 1 163 ? -1.986 1.029 9.012 1.00 98.19 163 SER A N 1
ATOM 1262 C CA . SER A 1 163 ? -1.529 2.007 8.026 1.00 98.19 163 SER A CA 1
ATOM 1263 C C . SER A 1 163 ? -0.866 1.287 6.851 1.00 98.19 163 SER A C 1
ATOM 1265 O O . SER A 1 163 ? -0.670 0.064 6.873 1.00 98.19 163 SER A O 1
ATOM 1267 N N . HIS A 1 164 ? -0.514 2.043 5.818 1.00 98.25 164 HIS A N 1
ATOM 1268 C CA . HIS A 1 164 ? -0.273 1.557 4.465 1.00 98.25 164 HIS A CA 1
ATOM 1269 C C . HIS A 1 164 ? -1.481 0.734 3.996 1.00 98.25 164 HIS A C 1
ATOM 1271 O O . HIS A 1 164 ? -2.605 0.989 4.427 1.00 98.25 164 HIS A O 1
ATOM 1277 N N . GLY A 1 165 ? -1.305 -0.231 3.101 1.00 98.12 165 GLY A N 1
ATOM 1278 C CA . GLY A 1 165 ? -2.454 -0.932 2.545 1.00 98.12 165 GLY A CA 1
ATOM 1279 C C . GLY A 1 165 ? -2.111 -1.671 1.275 1.00 98.12 165 GLY A C 1
ATOM 1280 O O . GLY A 1 165 ? -1.343 -2.633 1.304 1.00 98.12 165 GLY A O 1
ATOM 1281 N N . PHE A 1 166 ? -2.710 -1.237 0.175 1.00 98.44 166 PHE A N 1
ATOM 1282 C CA . PHE A 1 166 ? -2.571 -1.877 -1.121 1.00 98.44 166 PHE A CA 1
ATOM 1283 C C . PHE A 1 166 ? -2.203 -0.883 -2.215 1.00 98.44 166 PHE A C 1
ATOM 1285 O O . PHE A 1 166 ? -2.416 0.316 -2.082 1.00 98.44 166 PHE A O 1
ATOM 1292 N N . ALA A 1 167 ? -1.694 -1.413 -3.318 1.00 97.94 167 ALA A N 1
ATOM 1293 C CA . ALA A 1 167 ? -1.413 -0.680 -4.539 1.00 97.94 167 ALA A CA 1
ATOM 1294 C C . ALA A 1 167 ? -1.936 -1.497 -5.724 1.00 97.94 167 ALA A C 1
ATOM 1296 O O . ALA A 1 167 ? -1.420 -2.582 -5.987 1.00 97.94 167 ALA A O 1
ATOM 1297 N N . LEU A 1 168 ? -2.991 -1.008 -6.378 1.00 97.94 168 LEU A N 1
ATOM 1298 C CA . LEU A 1 168 ? -3.669 -1.641 -7.507 1.00 97.94 168 LEU A CA 1
ATOM 1299 C C . LEU A 1 168 ? -3.219 -0.990 -8.817 1.00 97.94 168 LEU A C 1
ATOM 1301 O O . LEU A 1 168 ? -3.430 0.203 -9.034 1.00 97.94 168 LEU A O 1
ATOM 1305 N N . ASN A 1 169 ? -2.627 -1.789 -9.699 1.00 96.25 169 ASN A N 1
ATOM 1306 C CA . ASN A 1 169 ? -2.168 -1.342 -11.009 1.00 96.25 169 ASN A CA 1
ATOM 1307 C C . ASN A 1 169 ? -3.363 -1.240 -11.970 1.00 96.25 169 ASN A C 1
ATOM 1309 O O . ASN A 1 169 ? -3.992 -2.261 -12.256 1.00 96.25 169 ASN A O 1
ATOM 1313 N N . LEU A 1 170 ? -3.663 -0.031 -12.464 1.00 92.62 170 LEU A N 1
ATOM 1314 C CA . LEU A 1 170 ? -4.683 0.194 -13.498 1.00 92.62 170 LEU A CA 1
ATOM 1315 C C . LEU A 1 170 ? -4.039 0.542 -14.843 1.00 92.62 170 LEU A C 1
ATOM 1317 O O . LEU A 1 170 ? -4.204 -0.204 -15.802 1.00 92.62 170 LEU A O 1
ATOM 1321 N N . ASP A 1 171 ? -3.283 1.638 -14.880 1.00 92.00 171 ASP A N 1
ATOM 1322 C CA . ASP A 1 171 ? -2.593 2.165 -16.068 1.00 92.00 171 ASP A CA 1
ATOM 1323 C C . ASP A 1 171 ? -1.199 2.691 -15.686 1.00 92.00 171 ASP A C 1
ATOM 1325 O O . ASP A 1 171 ? -0.775 3.783 -16.050 1.00 92.00 171 ASP A O 1
ATOM 1329 N N . VAL A 1 172 ? -0.519 1.939 -14.820 1.00 89.56 172 VAL A N 1
ATOM 1330 C CA . VAL A 1 172 ? 0.827 2.274 -14.355 1.00 89.56 172 VAL A CA 1
ATOM 1331 C C . VAL A 1 172 ? 1.861 1.846 -15.391 1.00 89.56 172 VAL A C 1
ATOM 1333 O O . VAL A 1 172 ? 1.746 0.764 -15.974 1.00 89.56 172 VAL A O 1
ATOM 1336 N N . ASP A 1 173 ? 2.910 2.646 -15.571 1.00 87.88 173 ASP A N 1
ATOM 1337 C CA . ASP A 1 173 ? 4.057 2.234 -16.376 1.00 87.88 173 ASP A CA 1
ATOM 1338 C C . ASP A 1 173 ? 4.794 1.063 -15.705 1.00 87.88 173 ASP A C 1
ATOM 1340 O O . ASP A 1 173 ? 5.504 1.210 -14.702 1.00 87.88 173 ASP A O 1
ATOM 1344 N N . LEU A 1 174 ? 4.613 -0.128 -16.276 1.00 86.31 174 LEU A N 1
ATOM 1345 C CA . LEU A 1 174 ? 5.208 -1.359 -15.774 1.00 86.31 174 LEU A CA 1
ATOM 1346 C C . LEU A 1 174 ? 6.710 -1.464 -16.066 1.00 86.31 174 LEU A C 1
ATOM 1348 O O . LEU A 1 174 ? 7.374 -2.274 -15.420 1.00 86.31 174 LEU A O 1
ATOM 1352 N N . GLU A 1 175 ? 7.280 -0.650 -16.963 1.00 86.56 175 GLU A N 1
ATOM 1353 C CA . GLU A 1 175 ? 8.727 -0.661 -17.219 1.00 86.56 175 GLU A CA 1
ATOM 1354 C C . GLU A 1 175 ? 9.518 -0.244 -15.974 1.00 86.56 175 GLU A C 1
ATOM 1356 O O . GLU A 1 175 ? 10.615 -0.750 -15.735 1.00 86.56 175 GLU A O 1
ATOM 1361 N N . THR A 1 176 ? 8.933 0.589 -15.107 1.00 83.81 176 THR A N 1
ATOM 1362 C CA . THR A 1 176 ? 9.569 0.991 -13.845 1.00 83.81 176 THR A CA 1
ATOM 1363 C C . THR A 1 176 ? 9.734 -0.184 -12.874 1.00 83.81 176 THR A C 1
ATOM 1365 O O . THR A 1 176 ? 10.696 -0.225 -12.107 1.00 83.81 176 THR A O 1
ATOM 1368 N N . PHE A 1 177 ? 8.880 -1.213 -12.955 1.00 86.19 177 PHE A N 1
ATOM 1369 C CA . PHE A 1 177 ? 9.056 -2.433 -12.159 1.00 86.19 177 PHE A CA 1
ATOM 1370 C C . PHE A 1 177 ? 10.298 -3.239 -12.562 1.00 86.19 177 PHE A C 1
ATOM 1372 O O . PHE A 1 177 ? 10.704 -4.112 -11.805 1.00 86.19 177 PHE A O 1
ATOM 1379 N N . ARG A 1 178 ? 10.938 -2.948 -13.704 1.00 88.50 178 ARG A N 1
ATOM 1380 C CA . ARG A 1 178 ? 12.198 -3.595 -14.116 1.00 88.50 178 ARG A CA 1
ATOM 1381 C C . ARG A 1 178 ? 13.408 -3.096 -13.330 1.00 88.50 178 ARG A C 1
ATOM 1383 O O . ARG A 1 178 ? 14.449 -3.740 -13.371 1.00 88.50 178 ARG A O 1
ATOM 1390 N N . LEU A 1 179 ? 13.265 -1.979 -12.615 1.00 88.38 179 LEU A N 1
ATOM 1391 C CA . LEU A 1 179 ? 14.289 -1.439 -11.716 1.00 88.38 179 LEU A CA 1
ATOM 1392 C C . LEU A 1 179 ? 14.330 -2.169 -10.366 1.00 88.38 179 LEU A C 1
ATOM 1394 O O . LEU A 1 179 ? 15.207 -1.908 -9.546 1.00 88.38 179 LEU A O 1
ATOM 1398 N N . ILE A 1 180 ? 13.369 -3.061 -10.110 1.00 90.69 180 ILE A N 1
ATOM 1399 C CA . ILE A 1 180 ? 13.217 -3.742 -8.828 1.00 90.69 180 ILE A CA 1
ATOM 1400 C C . ILE A 1 180 ? 12.951 -5.235 -9.025 1.00 90.69 180 ILE A C 1
ATOM 1402 O O . ILE A 1 180 ? 12.394 -5.662 -10.033 1.00 90.69 180 ILE A O 1
ATOM 1406 N N . VAL A 1 181 ? 13.300 -6.041 -8.027 1.00 86.69 181 VAL A N 1
ATOM 1407 C CA . VAL A 1 181 ? 12.866 -7.439 -7.921 1.00 86.69 181 VAL A CA 1
ATOM 1408 C C . VAL A 1 181 ? 11.753 -7.496 -6.872 1.00 86.69 181 VAL A C 1
ATOM 1410 O O . VAL A 1 181 ? 12.037 -7.589 -5.678 1.00 86.69 181 VAL A O 1
ATOM 1413 N N . PRO A 1 182 ? 10.469 -7.379 -7.262 1.00 75.81 182 PRO A N 1
ATOM 1414 C CA . PRO A 1 182 ? 9.383 -7.383 -6.295 1.00 75.81 182 PRO A CA 1
ATOM 1415 C C . PRO A 1 182 ? 9.251 -8.761 -5.635 1.00 75.81 182 PRO A C 1
ATOM 1417 O O . PRO A 1 182 ? 9.457 -9.798 -6.264 1.00 75.81 182 PRO A O 1
ATOM 1420 N N . CYS A 1 183 ? 8.843 -8.779 -4.365 1.00 69.50 183 CYS A N 1
ATOM 1421 C CA . CYS A 1 183 ? 8.656 -10.026 -3.625 1.00 69.50 183 CYS A CA 1
ATOM 1422 C C . CYS A 1 183 ? 7.563 -10.903 -4.260 1.00 69.50 183 CYS A C 1
ATOM 1424 O O . CYS A 1 183 ? 6.379 -10.554 -4.176 1.00 69.50 183 CYS A O 1
ATOM 1426 N N . GLY A 1 184 ? 7.961 -12.050 -4.822 1.00 56.66 184 GLY A N 1
ATOM 1427 C CA . GLY A 1 184 ? 7.089 -13.091 -5.382 1.00 56.66 184 GLY A CA 1
ATOM 1428 C C . GLY A 1 184 ? 6.637 -12.847 -6.810 1.00 56.66 184 GLY A C 1
ATOM 1429 O O . GLY A 1 184 ? 6.216 -11.699 -7.097 1.00 56.66 184 GLY A O 1
#